Protein AF-A0A1F6V2V5-F1 (afdb_monomer_lite)

Structure (mmCIF, N/CA/C/O backbone):
data_AF-A0A1F6V2V5-F1
#
_entry.id   AF-A0A1F6V2V5-F1
#
loop_
_atom_site.group_PDB
_atom_site.id
_atom_site.type_symbol
_atom_site.label_atom_id
_atom_site.label_alt_id
_atom_site.label_comp_id
_atom_site.label_asym_id
_atom_site.label_entity_id
_atom_site.label_seq_id
_atom_site.pdbx_PDB_ins_code
_atom_site.Cartn_x
_atom_site.Cartn_y
_atom_site.Cartn_z
_atom_site.occupancy
_atom_site.B_iso_or_equiv
_atom_site.auth_seq_id
_atom_site.auth_comp_id
_atom_site.auth_asym_id
_atom_site.auth_atom_id
_atom_site.pdbx_PDB_model_num
ATOM 1 N N . MET A 1 1 ? -9.328 16.524 0.919 1.00 73.31 1 MET A N 1
ATOM 2 C CA . MET A 1 1 ? -8.659 15.800 -0.184 1.00 73.31 1 MET A CA 1
ATOM 3 C C . MET A 1 1 ? -8.483 14.369 0.302 1.00 73.31 1 MET A C 1
ATOM 5 O O . MET A 1 1 ? -8.218 14.199 1.483 1.00 73.31 1 MET A O 1
ATOM 9 N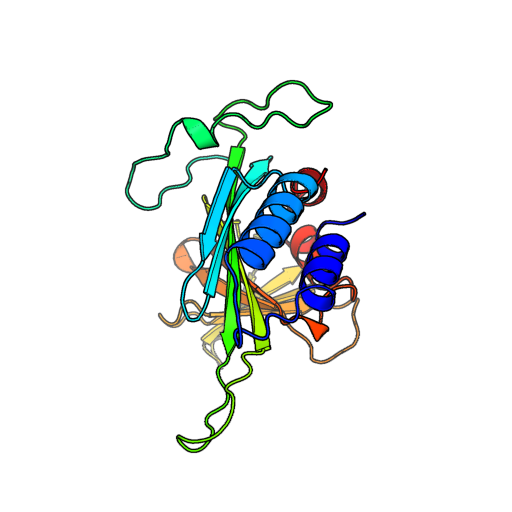 N . THR A 1 2 ? -8.730 13.346 -0.510 1.00 85.56 2 THR A N 1
ATOM 10 C CA . THR A 1 2 ? -8.564 11.947 -0.077 1.00 85.56 2 THR A CA 1
ATOM 11 C C . THR A 1 2 ? -7.080 11.587 0.038 1.00 85.56 2 THR A C 1
ATOM 13 O O . THR A 1 2 ? -6.231 12.215 -0.596 1.00 85.56 2 THR A O 1
ATOM 16 N N . PHE A 1 3 ? -6.744 10.546 0.804 1.00 85.38 3 PHE A N 1
ATOM 17 C CA . PHE A 1 3 ? -5.372 10.025 0.871 1.00 85.38 3 PHE A CA 1
ATOM 18 C C . PHE A 1 3 ? -4.798 9.687 -0.510 1.00 85.38 3 PHE A C 1
ATOM 20 O O . PHE A 1 3 ? -3.651 10.011 -0.808 1.00 85.38 3 PHE A O 1
ATOM 27 N N . GLU A 1 4 ? -5.609 9.088 -1.383 1.00 89.31 4 GLU A N 1
ATOM 28 C CA . GLU A 1 4 ? -5.205 8.758 -2.750 1.00 89.31 4 GLU A CA 1
ATOM 29 C C . GLU A 1 4 ? -4.946 10.016 -3.601 1.00 89.31 4 GLU A C 1
ATOM 31 O O . GLU A 1 4 ? -3.981 10.050 -4.363 1.00 89.31 4 GLU A O 1
ATOM 36 N N . GLU A 1 5 ? -5.750 11.072 -3.440 1.00 88.69 5 GLU A N 1
ATOM 37 C CA . GLU A 1 5 ? -5.540 12.368 -4.103 1.00 88.69 5 GLU A CA 1
ATOM 38 C C . GLU A 1 5 ? -4.264 13.069 -3.617 1.00 88.69 5 GLU A C 1
ATOM 40 O O . GLU A 1 5 ? -3.519 13.618 -4.430 1.00 88.69 5 GLU A O 1
ATOM 45 N N . ILE A 1 6 ? -3.972 13.026 -2.314 1.00 86.69 6 ILE A N 1
ATOM 46 C CA . ILE A 1 6 ? -2.742 13.609 -1.761 1.00 86.69 6 ILE A CA 1
ATOM 47 C C . ILE A 1 6 ? -1.525 12.817 -2.247 1.00 86.69 6 ILE A C 1
ATOM 49 O O . ILE A 1 6 ? -0.559 13.420 -2.714 1.00 86.69 6 ILE A O 1
ATOM 53 N N . LEU A 1 7 ? -1.577 11.478 -2.233 1.00 88.00 7 LEU A N 1
ATOM 54 C CA . LEU A 1 7 ? -0.529 10.643 -2.827 1.00 88.00 7 LEU A CA 1
ATOM 55 C C . LEU A 1 7 ? -0.315 10.980 -4.302 1.00 88.00 7 LEU A C 1
ATOM 57 O O . LEU A 1 7 ? 0.832 11.081 -4.738 1.00 88.00 7 LEU A O 1
ATOM 61 N N . LYS A 1 8 ? -1.400 11.181 -5.062 1.00 89.00 8 LYS A N 1
ATOM 62 C CA . LYS A 1 8 ? -1.322 11.581 -6.468 1.00 89.00 8 LYS A CA 1
ATOM 63 C C . LYS A 1 8 ? -0.611 12.917 -6.615 1.00 89.00 8 LYS A C 1
ATOM 65 O O . LYS A 1 8 ? 0.308 13.027 -7.417 1.00 89.00 8 LYS A O 1
ATOM 70 N N . LYS A 1 9 ? -1.004 13.913 -5.821 1.00 85.94 9 LYS A N 1
ATOM 71 C CA . LYS A 1 9 ? -0.393 15.242 -5.842 1.00 85.94 9 LYS A CA 1
ATOM 72 C C . LYS A 1 9 ? 1.104 15.168 -5.556 1.00 85.94 9 LYS A C 1
ATOM 74 O O . LYS A 1 9 ? 1.871 15.788 -6.281 1.00 85.94 9 LYS A O 1
ATOM 79 N N . VAL A 1 10 ? 1.525 14.379 -4.564 1.00 80.44 10 VAL A N 1
ATOM 80 C CA . VAL A 1 10 ? 2.955 14.164 -4.288 1.00 80.44 10 VAL A CA 1
ATOM 81 C C . VAL A 1 10 ? 3.643 13.477 -5.460 1.00 80.44 10 VAL A C 1
ATOM 83 O O . VAL A 1 10 ? 4.699 13.927 -5.884 1.00 80.44 10 VAL A O 1
ATOM 86 N N . ALA A 1 11 ? 3.052 12.416 -6.008 1.00 81.94 11 ALA A N 1
ATOM 87 C CA . ALA A 1 11 ? 3.635 11.682 -7.125 1.00 81.94 11 ALA A CA 1
ATOM 88 C C . ALA A 1 11 ? 3.784 12.543 -8.393 1.00 81.94 11 ALA A C 1
ATOM 90 O O . ALA A 1 11 ? 4.778 12.412 -9.103 1.00 81.94 11 ALA A O 1
ATOM 91 N N . ASP A 1 12 ? 2.818 13.424 -8.665 1.00 82.44 12 ASP A N 1
ATOM 92 C CA . ASP A 1 12 ? 2.828 14.333 -9.813 1.00 82.44 12 ASP A CA 1
ATOM 93 C C . ASP A 1 12 ? 3.801 15.503 -9.601 1.00 82.44 12 ASP A C 1
ATOM 95 O O . ASP A 1 12 ? 4.580 15.831 -10.495 1.00 82.44 12 ASP A O 1
ATOM 99 N N . GLN A 1 13 ? 3.762 16.135 -8.422 1.00 76.38 13 GLN A N 1
ATOM 100 C CA . GLN A 1 13 ? 4.588 17.300 -8.087 1.00 76.38 13 GLN A CA 1
ATOM 101 C C . GLN A 1 13 ? 6.059 16.921 -7.921 1.00 76.38 13 GLN A C 1
ATOM 103 O O . GLN A 1 13 ? 6.950 17.650 -8.348 1.00 76.38 13 GLN A O 1
ATOM 108 N N . TYR A 1 14 ? 6.304 15.763 -7.319 1.00 69.88 14 TYR A N 1
ATOM 109 C CA . TYR A 1 14 ? 7.627 15.230 -7.066 1.00 69.88 14 TYR A CA 1
ATOM 110 C C . TYR A 1 14 ? 7.819 13.987 -7.925 1.00 69.88 14 TYR A C 1
ATOM 112 O O . TYR A 1 14 ? 8.057 12.892 -7.424 1.00 69.88 14 TYR A O 1
ATOM 120 N N . GLN A 1 15 ? 7.756 14.135 -9.252 1.00 62.25 15 GLN A N 1
ATOM 121 C CA . GLN A 1 15 ? 8.449 13.181 -10.114 1.00 62.25 15 GLN A CA 1
ATOM 122 C C . GLN A 1 15 ? 9.936 13.297 -9.770 1.00 62.25 15 GLN A C 1
ATOM 124 O O . GLN A 1 15 ? 10.620 14.189 -10.260 1.00 62.25 15 GLN A O 1
ATOM 129 N N . PHE A 1 16 ? 10.397 12.473 -8.824 1.00 57.78 16 PHE A N 1
ATOM 130 C CA . PHE A 1 16 ? 11.716 12.555 -8.201 1.00 57.78 16 PHE A CA 1
ATOM 131 C C . PHE A 1 16 ? 12.814 12.249 -9.216 1.00 57.78 16 PHE A C 1
ATOM 133 O O . PHE A 1 16 ? 13.407 11.172 -9.238 1.00 57.78 16 PHE A O 1
ATOM 140 N N . THR A 1 17 ? 13.114 13.230 -10.053 1.00 52.12 17 THR A N 1
ATOM 141 C CA . THR A 1 17 ? 14.308 13.255 -10.870 1.00 52.12 17 THR A CA 1
ATOM 142 C C . THR A 1 17 ? 15.488 13.490 -9.935 1.00 52.12 17 THR A C 1
ATOM 144 O O . THR A 1 17 ? 15.903 14.619 -9.710 1.00 52.12 17 THR A O 1
ATOM 147 N N . LEU A 1 18 ? 16.036 12.406 -9.375 1.00 51.66 18 LEU A N 1
ATOM 148 C CA . LEU A 1 18 ? 17.176 12.376 -8.436 1.00 51.66 18 LEU A CA 1
ATOM 149 C C . LEU A 1 18 ? 18.482 13.006 -8.975 1.00 51.66 18 LEU A C 1
ATOM 151 O O . LEU A 1 18 ? 19.527 12.876 -8.349 1.00 51.66 18 LEU A O 1
ATOM 155 N N . LYS A 1 19 ? 18.450 13.724 -10.106 1.00 49.00 19 LYS A N 1
ATOM 156 C CA . LYS A 1 19 ? 19.606 14.439 -10.651 1.00 49.00 19 LYS A CA 1
ATOM 157 C C . LYS A 1 19 ? 20.231 15.381 -9.617 1.00 49.00 19 LYS A C 1
ATOM 159 O O . LYS A 1 19 ? 21.443 15.583 -9.661 1.00 49.00 19 LYS A O 1
ATOM 164 N N . HIS A 1 20 ? 19.431 15.938 -8.703 1.00 49.31 20 HIS A N 1
ATOM 165 C CA . HIS A 1 20 ? 19.953 16.851 -7.691 1.00 49.31 20 HIS A CA 1
ATOM 166 C C . HIS A 1 20 ? 19.583 16.503 -6.248 1.00 49.31 20 HIS A C 1
ATOM 168 O O . HIS A 1 20 ? 20.431 16.776 -5.402 1.00 49.31 20 HIS A O 1
ATOM 174 N N . ASN A 1 21 ? 18.414 15.882 -5.979 1.00 63.19 21 ASN A N 1
ATOM 175 C CA . ASN A 1 21 ? 17.899 15.533 -4.636 1.00 63.19 21 ASN A CA 1
ATOM 176 C C . ASN A 1 21 ? 18.466 16.442 -3.539 1.00 63.19 21 ASN A C 1
ATOM 178 O O . ASN A 1 21 ? 19.092 15.974 -2.579 1.00 63.19 21 ASN A O 1
ATOM 182 N N . THR A 1 22 ? 18.385 17.749 -3.778 1.00 72.44 22 THR A N 1
ATOM 183 C CA . THR A 1 22 ? 19.188 18.705 -3.026 1.00 72.44 22 THR A CA 1
ATOM 184 C C . THR A 1 22 ? 18.684 18.743 -1.591 1.00 72.44 22 THR A C 1
ATOM 186 O O . THR A 1 22 ? 17.514 18.442 -1.345 1.00 72.44 22 THR A O 1
ATOM 189 N N . PRO A 1 23 ? 19.512 19.164 -0.624 1.00 79.00 23 PRO A N 1
ATOM 190 C CA . PRO A 1 23 ? 19.027 19.384 0.734 1.00 79.00 23 PRO A CA 1
ATOM 191 C C . PRO A 1 23 ? 17.779 20.285 0.792 1.00 79.00 23 PRO A C 1
ATOM 193 O O . PRO A 1 23 ? 16.907 20.054 1.623 1.00 79.00 23 PRO A O 1
ATOM 196 N N . LEU A 1 24 ? 17.662 21.262 -0.120 1.00 80.50 24 LEU A N 1
ATOM 197 C CA . LEU A 1 24 ? 16.502 22.151 -0.215 1.00 80.50 24 LEU A CA 1
ATOM 198 C C . LEU A 1 24 ? 15.244 21.415 -0.704 1.00 80.50 24 LEU A C 1
ATOM 200 O O . LEU A 1 24 ? 14.207 21.490 -0.053 1.00 80.50 24 LEU A O 1
ATOM 204 N N . GLU A 1 25 ? 15.337 20.652 -1.796 1.00 75.50 25 GLU A N 1
ATOM 205 C CA . GLU A 1 25 ? 14.211 19.852 -2.309 1.00 75.50 25 GLU A CA 1
ATOM 206 C C . GLU A 1 25 ? 13.760 18.801 -1.282 1.00 75.50 25 GLU A C 1
ATOM 208 O O . GLU A 1 25 ? 12.566 18.646 -1.028 1.00 75.50 25 GLU A O 1
ATOM 213 N N . GLN A 1 26 ? 14.709 18.118 -0.628 1.00 78.81 26 GLN A N 1
ATOM 214 C CA . GLN A 1 26 ? 14.413 17.180 0.460 1.00 78.81 26 GLN A CA 1
ATOM 215 C C . GLN A 1 26 ? 13.660 17.865 1.598 1.00 78.81 26 GLN A C 1
ATOM 217 O O . GLN A 1 26 ? 12.709 17.294 2.131 1.00 78.81 26 GLN A O 1
ATOM 222 N N . GLN A 1 27 ? 14.051 19.091 1.953 1.00 83.62 27 GLN A N 1
ATOM 223 C CA . GLN A 1 27 ? 13.380 19.872 2.982 1.00 83.62 27 GLN A CA 1
ATOM 224 C C . GLN A 1 27 ? 11.956 20.260 2.564 1.00 83.62 27 GLN A C 1
ATOM 226 O O . GLN A 1 27 ? 11.042 20.133 3.375 1.00 83.62 27 GLN A O 1
ATOM 231 N N . GLU A 1 28 ? 11.734 20.684 1.320 1.00 82.31 28 GLU A N 1
ATOM 232 C CA . GLU A 1 28 ? 10.398 21.014 0.804 1.00 82.31 28 GLU A CA 1
ATOM 233 C C . GLU A 1 28 ? 9.470 19.795 0.797 1.00 82.31 28 GLU A C 1
ATOM 235 O O . GLU A 1 28 ? 8.344 19.866 1.292 1.00 82.31 28 GLU A O 1
ATOM 240 N N . ILE A 1 29 ? 9.964 18.654 0.309 1.00 79.19 29 ILE A N 1
ATOM 241 C CA . ILE A 1 29 ? 9.248 17.372 0.332 1.00 79.19 29 ILE A CA 1
ATOM 242 C C . ILE A 1 29 ? 8.949 16.963 1.773 1.00 79.19 29 ILE A C 1
ATOM 244 O O . ILE A 1 29 ? 7.830 16.563 2.087 1.00 79.19 29 ILE A O 1
ATOM 248 N N . GLN A 1 30 ? 9.933 17.091 2.666 1.00 83.56 30 GLN A N 1
ATOM 249 C CA . GLN A 1 30 ? 9.771 16.768 4.075 1.00 83.56 30 GLN A CA 1
ATOM 250 C C . GLN A 1 30 ? 8.679 17.628 4.716 1.00 83.56 30 GLN A C 1
ATOM 252 O O . GLN A 1 30 ? 7.802 17.087 5.383 1.00 83.56 30 GLN A O 1
ATOM 257 N N . GLN A 1 31 ? 8.690 18.943 4.489 1.00 83.88 31 GLN A N 1
ATOM 258 C CA . GLN A 1 31 ? 7.660 19.846 5.006 1.00 83.88 31 GLN A CA 1
ATOM 259 C C . GLN A 1 31 ? 6.279 19.506 4.448 1.00 83.88 31 GLN A C 1
ATOM 261 O O . GLN A 1 31 ? 5.325 19.415 5.215 1.00 83.88 31 GLN A O 1
ATOM 266 N N . PHE A 1 32 ? 6.173 19.245 3.145 1.00 83.31 32 PHE A N 1
ATOM 267 C CA . PHE A 1 32 ? 4.908 18.871 2.522 1.00 83.31 32 PHE A CA 1
ATOM 268 C C . PHE A 1 32 ? 4.341 17.574 3.114 1.00 83.31 32 PHE A C 1
ATOM 270 O O . PHE A 1 32 ? 3.181 17.520 3.512 1.00 83.31 32 PHE A O 1
ATOM 277 N N . LEU A 1 33 ? 5.162 16.528 3.225 1.00 82.12 33 LEU A N 1
ATOM 278 C CA . LEU A 1 33 ? 4.745 15.235 3.769 1.00 82.12 33 LEU A CA 1
ATOM 279 C C . LEU A 1 33 ? 4.419 15.310 5.271 1.00 82.12 33 LEU A C 1
ATOM 281 O O . LEU A 1 33 ? 3.484 14.650 5.722 1.00 82.12 33 LEU A O 1
ATOM 285 N N . ILE A 1 34 ? 5.139 16.132 6.043 1.00 83.25 34 ILE A N 1
ATOM 286 C CA . ILE A 1 34 ? 4.785 16.435 7.439 1.00 83.25 34 ILE A CA 1
ATOM 287 C C . ILE A 1 34 ? 3.414 17.113 7.498 1.00 83.25 34 ILE A C 1
ATOM 289 O O . ILE A 1 34 ? 2.587 16.729 8.315 1.00 83.25 34 ILE A O 1
ATOM 293 N N . GLN A 1 35 ? 3.161 18.101 6.640 1.00 82.81 35 GLN A N 1
ATOM 294 C CA . GLN A 1 35 ? 1.918 18.873 6.655 1.00 82.81 35 GLN A CA 1
ATOM 295 C C . GLN A 1 35 ? 0.707 18.089 6.153 1.00 82.81 35 GLN A C 1
ATOM 297 O O . GLN A 1 35 ? -0.393 18.339 6.619 1.00 82.81 35 GLN A O 1
ATOM 302 N N . GLN A 1 36 ? 0.877 17.197 5.176 1.00 82.44 36 GLN A N 1
ATOM 303 C CA . GLN A 1 36 ? -0.248 16.504 4.538 1.00 82.44 36 GLN A CA 1
ATOM 304 C C . GLN A 1 36 ? -0.530 15.120 5.122 1.00 82.44 36 GLN A C 1
ATOM 306 O O . GLN A 1 36 ? -1.672 14.680 5.103 1.00 82.44 36 GLN A O 1
ATOM 311 N N . PHE A 1 37 ? 0.499 14.428 5.617 1.00 76.44 37 PHE A N 1
ATOM 312 C CA . PHE A 1 37 ? 0.373 13.071 6.159 1.00 76.44 37 PHE A CA 1
ATOM 313 C C . PHE A 1 37 ? 0.739 12.975 7.642 1.00 76.44 37 PHE A C 1
ATOM 315 O O . PHE A 1 37 ? 0.875 11.872 8.169 1.00 76.44 37 PHE A O 1
ATOM 322 N N . GLN A 1 38 ? 1.014 14.102 8.309 1.00 76.56 38 GLN A N 1
ATOM 323 C CA . GLN A 1 38 ? 1.543 14.122 9.678 1.00 76.56 38 GLN A CA 1
ATOM 324 C C . GLN A 1 38 ? 2.796 13.244 9.855 1.00 76.56 38 GLN A C 1
ATOM 326 O O . GLN A 1 38 ? 3.023 12.663 10.925 1.00 76.56 38 GLN A O 1
ATOM 331 N N . ALA A 1 39 ? 3.610 13.112 8.800 1.00 80.69 39 ALA A N 1
ATOM 332 C CA . ALA A 1 39 ? 4.764 12.224 8.806 1.00 80.69 39 ALA A CA 1
ATOM 333 C C . ALA A 1 39 ? 5.711 12.584 9.965 1.00 80.69 39 ALA A C 1
ATOM 335 O O . ALA A 1 39 ? 6.170 13.715 10.091 1.00 80.69 39 ALA A O 1
ATOM 336 N N . LYS A 1 40 ? 6.024 11.621 10.833 1.00 78.88 40 LYS A N 1
ATOM 337 C CA . LYS A 1 40 ? 6.866 11.845 12.023 1.00 78.88 40 LYS A CA 1
ATOM 338 C C . LYS A 1 40 ? 8.354 11.775 11.713 1.00 78.88 40 LYS A C 1
ATOM 340 O O . LYS A 1 40 ? 9.175 12.358 12.416 1.00 78.88 40 LYS A O 1
ATOM 345 N N . ARG A 1 41 ? 8.705 11.027 10.671 1.00 81.44 41 ARG A N 1
ATOM 346 C CA . ARG A 1 41 ? 10.075 10.859 10.201 1.00 81.44 41 ARG A CA 1
ATOM 347 C C . ARG A 1 41 ? 10.062 10.649 8.704 1.00 81.44 41 ARG A C 1
ATOM 349 O O . ARG A 1 41 ? 9.236 9.894 8.196 1.00 81.44 41 ARG A O 1
ATOM 356 N N . ILE A 1 42 ? 11.011 11.284 8.031 1.00 82.38 42 ILE A N 1
ATOM 357 C CA . ILE A 1 42 ? 11.257 11.098 6.608 1.00 82.38 42 ILE A CA 1
ATOM 358 C C . ILE A 1 42 ? 12.740 10.791 6.445 1.00 82.38 42 ILE A C 1
ATOM 360 O O . ILE A 1 42 ? 13.587 11.356 7.139 1.00 82.38 42 ILE A O 1
ATOM 364 N N . SER A 1 43 ? 13.064 9.802 5.627 1.00 83.62 43 SER A N 1
ATOM 365 C CA . SER A 1 43 ? 14.437 9.387 5.361 1.00 83.62 43 SER A CA 1
ATOM 366 C C . SER A 1 43 ? 14.614 9.217 3.862 1.00 83.62 43 SER A C 1
ATOM 368 O O . SER A 1 43 ? 13.795 8.580 3.204 1.00 83.62 43 SER A O 1
ATOM 370 N N . PHE A 1 44 ? 15.660 9.835 3.325 1.00 81.94 44 PHE A N 1
ATOM 371 C CA . PHE A 1 44 ? 15.991 9.786 1.908 1.00 81.94 44 PHE A CA 1
ATOM 372 C C . PHE A 1 44 ? 17.169 8.836 1.704 1.00 81.94 44 PHE A C 1
ATOM 374 O O . PHE A 1 44 ? 18.167 8.895 2.423 1.00 81.94 44 PHE A O 1
ATOM 381 N N . HIS A 1 45 ? 17.039 7.961 0.718 1.00 79.88 45 HIS A N 1
ATOM 382 C CA . HIS A 1 45 ? 18.048 7.012 0.279 1.00 79.88 45 HIS A CA 1
ATOM 383 C C . HIS A 1 45 ? 18.277 7.181 -1.226 1.00 79.88 45 HIS A C 1
ATOM 385 O O . HIS A 1 45 ? 17.521 7.857 -1.920 1.00 79.88 45 HIS A O 1
ATOM 391 N N . GLU A 1 46 ? 19.326 6.545 -1.742 1.00 74.06 46 GLU A N 1
ATOM 392 C CA . GLU A 1 46 ? 19.716 6.657 -3.153 1.00 74.06 46 GLU A CA 1
ATOM 393 C C . GLU A 1 46 ? 18.617 6.189 -4.125 1.00 74.06 46 GLU A C 1
ATOM 395 O O . GLU A 1 46 ? 18.434 6.778 -5.184 1.00 74.06 46 GLU A O 1
ATOM 400 N N . TYR A 1 47 ? 17.851 5.158 -3.754 1.00 76.00 47 TYR A N 1
ATOM 401 C CA . TYR A 1 47 ? 16.819 4.552 -4.611 1.00 76.00 47 TYR A CA 1
ATOM 402 C C . TYR A 1 47 ? 15.426 4.536 -3.980 1.00 76.00 47 TYR A C 1
ATOM 404 O O . TYR A 1 47 ? 14.482 3.994 -4.561 1.00 76.00 47 TYR A O 1
ATOM 412 N N . SER A 1 48 ? 15.277 5.127 -2.797 1.00 82.06 48 SER A N 1
ATOM 413 C CA . SER A 1 48 ? 13.990 5.202 -2.122 1.00 82.06 48 SER A CA 1
ATOM 414 C C . SER A 1 48 ? 13.911 6.362 -1.142 1.00 82.06 48 SER A C 1
ATOM 416 O O . SER A 1 48 ? 14.923 6.902 -0.707 1.00 82.06 48 SER A O 1
ATOM 418 N N . SER A 1 49 ? 12.702 6.734 -0.746 1.00 83.19 49 SER A N 1
ATOM 419 C CA . SER A 1 49 ? 12.494 7.471 0.499 1.00 83.19 49 SER A CA 1
ATOM 420 C C . SER A 1 49 ? 11.422 6.800 1.342 1.00 83.19 49 SER A C 1
ATOM 422 O O . SER A 1 49 ? 10.476 6.214 0.818 1.00 83.19 49 SER A O 1
ATOM 424 N N . GLU A 1 50 ? 11.590 6.877 2.656 1.00 87.12 50 GLU A N 1
ATOM 425 C CA . GLU A 1 50 ? 10.675 6.316 3.644 1.00 87.12 50 GLU A CA 1
ATOM 426 C C . GLU A 1 50 ? 10.005 7.448 4.419 1.00 87.12 50 GLU A C 1
ATOM 428 O O . GLU A 1 50 ? 10.679 8.366 4.886 1.00 87.12 50 GLU A O 1
ATOM 433 N N . SER A 1 51 ? 8.685 7.390 4.577 1.00 84.50 51 SER A N 1
ATOM 434 C CA . SER A 1 51 ? 7.911 8.317 5.411 1.00 84.50 51 SER A CA 1
ATOM 435 C C . SER A 1 51 ? 7.094 7.538 6.433 1.00 84.50 51 SER A C 1
ATOM 437 O O . SER A 1 51 ? 6.328 6.649 6.070 1.00 84.50 51 SER A O 1
ATOM 439 N N . TYR A 1 52 ? 7.259 7.875 7.708 1.00 83.19 52 TYR A N 1
ATOM 440 C CA . TYR A 1 52 ? 6.611 7.206 8.833 1.00 83.19 52 TYR A CA 1
ATOM 441 C C . TYR A 1 52 ? 5.351 7.982 9.207 1.00 83.19 52 TYR A C 1
ATOM 443 O O . TYR A 1 52 ? 5.447 9.110 9.693 1.00 83.19 52 TYR A O 1
ATOM 451 N N . ILE A 1 53 ? 4.189 7.380 8.976 1.00 79.69 53 ILE A N 1
ATOM 452 C CA . ILE A 1 53 ? 2.865 7.977 9.170 1.00 79.69 53 ILE A CA 1
ATOM 453 C C . ILE A 1 53 ? 2.140 7.214 10.271 1.00 79.69 53 ILE A C 1
ATOM 455 O O . ILE A 1 53 ? 2.100 5.982 10.263 1.00 79.69 53 ILE A O 1
ATOM 459 N N . ILE A 1 54 ? 1.549 7.938 11.218 1.00 74.00 54 ILE A N 1
ATOM 460 C CA . ILE A 1 54 ? 0.674 7.312 12.209 1.00 74.00 54 ILE A CA 1
ATOM 461 C C . ILE A 1 54 ? -0.646 6.978 11.524 1.00 74.00 54 ILE A C 1
ATOM 463 O O . ILE A 1 54 ? -1.229 7.823 10.852 1.00 74.00 54 ILE A O 1
ATOM 467 N N . ALA A 1 55 ? -1.099 5.743 11.696 1.00 72.69 55 ALA A N 1
ATOM 468 C CA . ALA A 1 55 ? -2.278 5.218 11.039 1.00 72.69 55 ALA A CA 1
ATOM 469 C C . ALA A 1 55 ? -3.347 4.809 12.059 1.00 72.69 55 ALA A C 1
ATOM 471 O O . ALA A 1 55 ? -3.342 3.671 12.547 1.00 72.69 55 ALA A O 1
ATOM 472 N N . PRO A 1 56 ? -4.266 5.727 12.398 1.00 69.06 56 PRO A N 1
ATOM 473 C CA . PRO A 1 56 ? -5.423 5.430 13.230 1.00 69.06 56 PRO A CA 1
ATOM 474 C C . PRO A 1 56 ? -6.224 4.218 12.745 1.00 69.06 56 PRO A C 1
ATOM 476 O O . PRO A 1 56 ? -6.447 4.034 11.546 1.00 69.06 56 PRO A O 1
ATOM 479 N N . GLY A 1 57 ? -6.691 3.387 13.675 1.00 64.06 57 GLY A N 1
ATOM 480 C CA . GLY A 1 57 ? -7.566 2.249 13.376 1.00 64.06 57 GLY A CA 1
ATOM 481 C C . GLY A 1 57 ? -6.858 0.993 12.851 1.00 64.06 57 GLY A C 1
ATOM 482 O O . GLY A 1 57 ? -7.508 -0.035 12.700 1.00 64.06 57 GLY A O 1
ATOM 483 N N . LEU A 1 58 ? -5.537 1.013 12.627 1.00 66.12 58 LEU A N 1
ATOM 484 C CA . LEU A 1 58 ? -4.732 -0.191 12.347 1.00 66.12 58 LEU A CA 1
ATOM 485 C C . LEU A 1 58 ? -4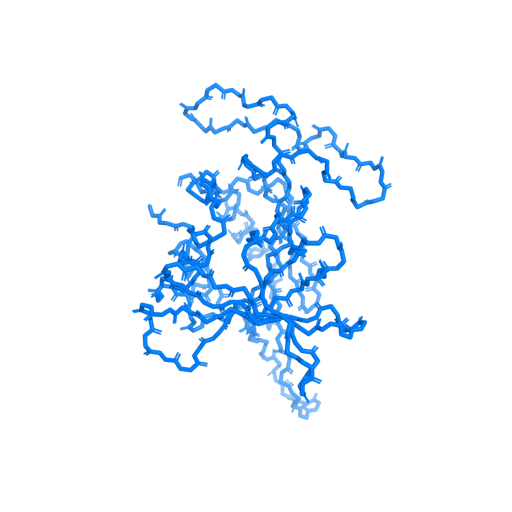.346 -0.938 13.641 1.00 66.12 58 LEU A C 1
ATOM 487 O O . LEU A 1 58 ? -3.186 -1.260 13.851 1.00 66.12 58 LEU A O 1
ATOM 491 N N . SER A 1 59 ? -5.283 -1.175 14.558 1.00 61.94 59 SER A N 1
ATOM 492 C CA . SER A 1 59 ? -4.976 -1.560 15.945 1.00 61.94 59 SER A CA 1
ATOM 493 C C . SER A 1 59 ? -3.982 -2.732 16.134 1.00 61.94 59 SER A C 1
ATOM 495 O O . SER A 1 59 ? -4.145 -3.801 15.546 1.00 61.94 59 SER A O 1
ATOM 497 N N . LYS A 1 60 ? -3.072 -2.500 17.101 1.00 49.78 60 LYS A N 1
ATOM 498 C CA . LYS A 1 60 ? -2.266 -3.378 17.989 1.00 49.78 60 LYS A CA 1
ATOM 499 C C . LYS A 1 60 ? -0.982 -4.057 17.473 1.00 49.78 60 LYS A C 1
ATOM 501 O O . LYS A 1 60 ? -0.901 -5.258 17.231 1.00 49.78 60 LYS A O 1
ATOM 506 N N . HIS A 1 61 ? 0.062 -3.222 17.524 1.00 47.09 61 HIS A N 1
ATOM 507 C CA . HIS A 1 61 ? 1.507 -3.480 17.608 1.00 47.09 61 HIS A CA 1
ATOM 508 C C . HIS A 1 61 ? 2.277 -3.426 16.285 1.00 47.09 61 HIS A C 1
ATOM 510 O O . HIS A 1 61 ? 2.498 -4.431 15.609 1.00 47.09 61 HIS A O 1
ATOM 516 N N . ALA A 1 62 ? 2.772 -2.224 15.969 1.00 44.53 62 ALA A N 1
ATOM 517 C CA . ALA A 1 62 ? 3.848 -2.018 15.016 1.00 44.53 62 ALA A CA 1
ATOM 518 C C . ALA A 1 62 ? 5.103 -2.755 15.485 1.00 44.53 62 ALA A C 1
ATOM 520 O O . ALA A 1 62 ? 5.877 -2.265 16.303 1.00 44.53 62 ALA A O 1
ATOM 521 N N . ASN A 1 63 ? 5.268 -3.986 15.017 1.00 38.25 63 ASN A N 1
ATOM 522 C CA . ASN A 1 63 ? 6.326 -4.850 15.492 1.00 38.25 63 ASN A CA 1
ATOM 523 C C . ASN A 1 63 ? 7.330 -5.129 14.376 1.00 38.25 63 ASN A C 1
ATOM 525 O O . ASN A 1 63 ? 7.388 -6.218 13.805 1.00 38.25 63 ASN A O 1
ATOM 529 N N . ARG A 1 64 ? 8.151 -4.119 14.080 1.00 41.53 64 ARG A N 1
ATOM 530 C CA . ARG A 1 64 ? 9.423 -4.317 13.383 1.00 41.53 64 ARG A CA 1
ATOM 531 C C . ARG A 1 64 ? 10.522 -4.424 14.449 1.00 41.53 64 ARG A C 1
ATOM 533 O O . ARG A 1 64 ? 11.224 -3.463 14.724 1.00 41.53 64 ARG A O 1
ATOM 540 N N . GLY A 1 65 ? 10.631 -5.590 15.094 1.00 47.88 65 GLY A N 1
ATOM 541 C CA . GLY A 1 65 ? 11.748 -5.903 16.004 1.00 47.88 65 GLY A CA 1
ATOM 542 C C . GLY A 1 65 ? 11.557 -5.598 17.501 1.00 47.88 65 GLY A C 1
ATOM 543 O O . GLY A 1 65 ? 12.541 -5.375 18.193 1.00 47.88 65 GLY A O 1
ATOM 544 N N . ASN A 1 66 ? 10.328 -5.634 18.020 1.00 41.09 66 ASN A N 1
ATOM 545 C CA . ASN A 1 66 ? 9.936 -5.506 19.437 1.00 41.09 66 ASN A CA 1
ATOM 546 C C . ASN A 1 66 ? 10.186 -4.148 20.116 1.00 41.09 66 ASN A C 1
ATOM 548 O O . ASN A 1 66 ? 10.062 -4.060 21.335 1.00 41.09 66 ASN A O 1
ATOM 552 N N . VAL A 1 67 ? 10.453 -3.071 19.371 1.00 43.69 67 VAL A N 1
ATOM 553 C CA . VAL A 1 67 ? 10.535 -1.724 19.957 1.00 43.69 67 VAL A CA 1
ATOM 554 C C . VAL A 1 67 ? 9.688 -0.751 19.147 1.00 43.69 67 VAL A C 1
ATOM 556 O O . VAL A 1 67 ? 10.107 -0.235 18.114 1.00 43.69 67 VAL A O 1
ATOM 559 N N . LEU A 1 68 ? 8.470 -0.511 19.628 1.00 50.69 68 LEU A N 1
ATOM 560 C CA . LEU A 1 68 ? 7.662 0.627 19.209 1.00 50.69 68 LEU A CA 1
ATOM 561 C C . LEU A 1 68 ? 8.245 1.862 19.889 1.00 50.69 68 LEU A C 1
ATOM 563 O O . LEU A 1 68 ? 8.209 1.975 21.112 1.00 50.69 68 LEU A O 1
ATOM 567 N N . ASP A 1 69 ? 8.826 2.757 19.099 1.00 54.97 69 ASP A N 1
ATOM 568 C CA . ASP A 1 69 ? 9.327 4.021 19.619 1.00 54.97 69 ASP A CA 1
ATOM 569 C C . ASP A 1 69 ? 8.139 4.853 20.141 1.00 54.97 69 ASP A C 1
ATOM 571 O O . ASP A 1 69 ? 7.217 5.144 19.367 1.00 54.97 69 ASP A O 1
ATOM 575 N N . PRO A 1 70 ? 8.135 5.245 21.431 1.00 55.84 70 PRO A N 1
ATOM 576 C CA . PRO A 1 70 ? 7.031 5.972 22.050 1.00 55.84 70 PRO A CA 1
ATOM 577 C C . PRO A 1 70 ? 6.630 7.262 21.326 1.00 55.84 70 PRO A C 1
ATOM 579 O O . PRO A 1 70 ? 5.504 7.731 21.470 1.00 55.84 70 PRO A O 1
ATOM 582 N N . ARG A 1 71 ? 7.523 7.828 20.507 1.00 56.25 71 ARG A N 1
ATOM 583 C CA . ARG A 1 71 ? 7.269 9.031 19.703 1.00 56.25 71 ARG A CA 1
ATOM 584 C C . ARG A 1 71 ? 6.260 8.812 18.568 1.00 56.25 71 ARG A C 1
ATOM 586 O O . ARG A 1 71 ? 5.745 9.792 18.037 1.00 56.25 71 ARG A O 1
ATOM 593 N N . PHE A 1 72 ? 5.960 7.562 18.204 1.00 53.56 72 PHE A N 1
ATOM 594 C CA . PHE A 1 72 ? 4.932 7.213 17.213 1.00 53.56 72 PHE A CA 1
ATOM 595 C C . PHE A 1 72 ? 3.588 6.805 17.851 1.00 53.56 72 PHE A C 1
ATOM 597 O O . PHE A 1 72 ? 2.685 6.390 17.130 1.00 53.56 72 PHE A O 1
ATOM 604 N N . LEU A 1 73 ? 3.442 6.904 19.183 1.00 51.88 73 LEU A N 1
ATOM 605 C CA . LEU A 1 73 ? 2.259 6.426 19.918 1.00 51.88 73 LEU A CA 1
ATOM 606 C C . LEU A 1 73 ? 1.145 7.464 20.089 1.00 51.88 73 LEU A C 1
ATOM 608 O O . LEU A 1 73 ? 0.017 7.088 20.404 1.00 51.88 73 LEU A O 1
ATOM 612 N N . THR A 1 74 ? 1.433 8.747 19.887 1.00 54.34 74 THR A N 1
ATOM 613 C CA . THR A 1 74 ? 0.448 9.823 20.029 1.00 54.34 74 THR A CA 1
ATOM 614 C C . THR A 1 74 ? 0.036 10.345 18.657 1.00 54.34 74 THR A C 1
ATOM 616 O O . THR A 1 74 ? 0.703 11.185 18.047 1.00 54.34 74 THR A O 1
ATOM 619 N N . TYR A 1 75 ? -1.088 9.825 18.157 1.00 53.09 75 TYR A N 1
ATOM 620 C CA . TYR A 1 75 ? -1.846 10.506 17.117 1.00 53.09 75 TYR A CA 1
ATOM 621 C C . TYR A 1 75 ? -2.534 11.715 17.745 1.00 53.09 75 TYR A C 1
ATOM 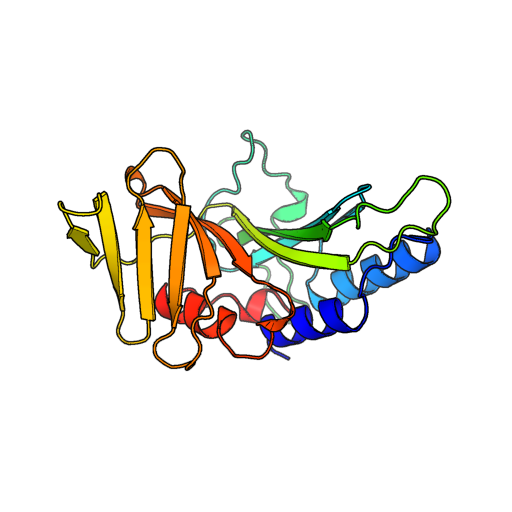623 O O . TYR A 1 75 ? -3.439 11.566 18.567 1.00 53.09 75 TYR A O 1
ATOM 631 N N . THR A 1 76 ? -2.105 12.903 17.345 1.00 53.34 76 THR A N 1
ATOM 632 C CA . THR A 1 76 ? -2.824 14.140 17.625 1.00 53.34 76 THR A CA 1
ATOM 633 C C . THR A 1 76 ? -3.233 14.692 16.272 1.00 53.34 76 THR A C 1
ATOM 635 O O . THR A 1 76 ? -2.480 15.463 15.683 1.00 53.34 76 THR A O 1
ATOM 638 N N . ALA A 1 77 ? -4.390 14.269 15.748 1.00 51.44 77 ALA A N 1
ATOM 639 C CA . ALA A 1 77 ? -5.012 15.032 14.668 1.00 51.44 77 ALA A CA 1
ATOM 640 C C . ALA A 1 77 ? -5.118 16.484 15.127 1.00 51.44 77 ALA A C 1
ATOM 642 O O . ALA A 1 77 ? -5.446 16.738 16.291 1.00 51.44 77 ALA A O 1
ATOM 643 N N . GLN A 1 78 ? -4.905 17.433 14.218 1.00 49.31 78 GLN A N 1
ATOM 644 C CA . GLN A 1 78 ? -4.984 18.860 14.543 1.00 49.31 78 GLN A CA 1
ATOM 645 C C . GLN A 1 78 ? -6.360 19.277 15.108 1.00 49.31 78 GLN A C 1
ATOM 647 O O . GLN A 1 78 ? -6.487 20.367 15.666 1.00 49.31 78 GLN A O 1
ATOM 652 N N . HIS A 1 79 ? -7.375 18.399 15.042 1.00 47.66 79 HIS A N 1
ATOM 653 C CA . HIS A 1 79 ? -8.753 18.701 15.420 1.00 47.66 79 HIS A CA 1
ATOM 654 C C . HIS A 1 79 ? -9.490 17.640 16.263 1.00 47.66 79 HIS A C 1
ATOM 656 O O . HIS A 1 79 ? -10.693 17.801 16.464 1.00 47.66 79 HIS A O 1
ATOM 662 N N . HIS A 1 80 ? -8.856 16.567 16.762 1.00 54.50 80 HIS A N 1
ATOM 663 C CA . HIS A 1 80 ? -9.540 15.523 17.564 1.00 54.50 80 HIS A CA 1
ATOM 664 C C . HIS A 1 80 ? -8.821 15.222 18.889 1.00 54.50 80 HIS A C 1
ATOM 666 O O . HIS A 1 80 ? -7.642 15.534 19.054 1.00 54.50 80 HIS A O 1
ATOM 672 N N . GLN A 1 81 ? -9.538 14.608 19.844 1.00 56.31 81 GLN A N 1
ATOM 673 C CA . GLN A 1 81 ? -8.914 14.063 21.054 1.00 56.31 81 GLN A CA 1
ATOM 674 C C . GLN A 1 81 ? -7.816 13.056 20.662 1.00 56.31 81 GLN A C 1
ATOM 676 O O . GLN A 1 81 ? -8.017 12.302 19.706 1.00 56.31 81 GLN A O 1
ATOM 681 N N . PRO A 1 82 ? -6.667 13.032 21.365 1.00 57.50 82 PRO A N 1
ATOM 682 C CA . PRO A 1 82 ? -5.597 12.091 21.065 1.00 57.50 82 PRO A CA 1
ATOM 683 C C . PRO A 1 82 ? -6.118 10.654 21.106 1.00 57.50 82 PRO A C 1
ATOM 685 O O . PRO A 1 82 ? -6.734 10.257 22.096 1.00 57.50 82 PRO A O 1
ATOM 688 N N . LEU A 1 83 ? -5.865 9.874 20.053 1.00 57.16 83 LEU A N 1
ATOM 689 C CA . LEU A 1 83 ? -6.176 8.444 20.079 1.00 57.16 83 LEU A CA 1
ATOM 690 C C . LEU A 1 83 ? -5.216 7.743 21.031 1.00 57.16 83 LEU A C 1
ATOM 692 O O . LEU A 1 83 ? -4.028 8.088 21.092 1.00 57.16 83 LEU A O 1
ATOM 696 N N . SER A 1 84 ? -5.710 6.740 21.753 1.00 57.66 84 SER A N 1
ATOM 697 C CA . SER A 1 84 ? -4.854 5.952 22.628 1.00 57.66 84 SER A CA 1
ATOM 698 C C . SER A 1 84 ? -3.778 5.229 21.810 1.00 57.66 84 SER A C 1
ATOM 700 O O . SER A 1 84 ? -3.974 4.862 20.650 1.00 57.66 84 SER A O 1
ATOM 702 N N . ALA A 1 85 ? -2.626 4.977 22.430 1.00 57.81 85 ALA A N 1
ATOM 703 C CA . ALA A 1 85 ? -1.533 4.202 21.836 1.00 57.81 85 ALA A CA 1
ATOM 704 C C . ALA A 1 85 ? -1.981 2.820 21.306 1.00 57.81 85 ALA A C 1
ATOM 706 O O . ALA A 1 85 ? -1.337 2.244 20.433 1.00 57.81 85 ALA A O 1
ATOM 707 N N . GLU A 1 86 ? -3.087 2.293 21.832 1.00 56.19 86 GLU A N 1
ATOM 708 C CA . GLU A 1 86 ? -3.687 1.013 21.463 1.00 56.19 86 GLU A CA 1
ATOM 709 C C . GLU A 1 86 ? -4.532 1.063 20.181 1.00 56.19 86 GLU A C 1
ATOM 711 O O . GLU A 1 86 ? -4.746 0.028 19.544 1.00 56.19 86 GLU A O 1
ATOM 716 N N . GLU A 1 87 ? -4.986 2.252 19.793 1.00 56.94 87 GLU A N 1
ATOM 717 C CA . GLU A 1 87 ? -5.807 2.514 18.605 1.00 56.94 87 GLU A CA 1
ATOM 718 C C . GLU A 1 87 ? -4.962 2.933 17.393 1.00 56.94 87 GLU A C 1
ATOM 720 O O . GLU A 1 87 ? -5.472 3.005 16.271 1.00 56.94 87 GLU A O 1
ATOM 725 N N . ASN A 1 88 ? -3.665 3.175 17.607 1.00 65.19 88 ASN A N 1
ATOM 726 C CA . ASN A 1 88 ? -2.729 3.626 16.585 1.00 65.19 88 ASN A CA 1
ATOM 727 C C . ASN A 1 88 ? -1.909 2.457 16.022 1.00 65.19 88 ASN A C 1
ATOM 729 O O . ASN A 1 88 ? -1.329 1.654 16.758 1.00 65.19 88 ASN A O 1
ATOM 733 N N . GLY A 1 89 ? -1.830 2.387 14.694 1.00 69.44 89 GLY A N 1
ATOM 734 C CA . GLY A 1 89 ? -0.800 1.642 13.980 1.00 69.44 89 GLY A CA 1
ATOM 735 C C . GLY A 1 89 ? 0.219 2.581 13.335 1.00 69.44 89 GLY A C 1
ATOM 736 O O . GLY A 1 89 ? 0.115 3.807 13.398 1.00 69.44 89 GLY A O 1
ATOM 737 N N . LEU A 1 90 ? 1.215 1.991 12.692 1.00 75.12 90 LEU A N 1
ATOM 738 C CA . LEU A 1 90 ? 2.211 2.662 11.872 1.00 75.12 90 LEU A CA 1
ATOM 739 C C . LEU A 1 90 ? 1.997 2.257 10.415 1.00 75.12 90 LEU A C 1
ATOM 741 O O . LEU A 1 90 ? 1.850 1.080 10.086 1.00 75.12 90 LEU A O 1
ATOM 745 N N . CYS A 1 91 ? 2.042 3.246 9.540 1.00 80.94 91 CYS A N 1
ATOM 746 C CA . CYS A 1 91 ? 2.160 3.064 8.111 1.00 80.94 91 CYS A CA 1
ATOM 747 C C . CYS A 1 91 ? 3.511 3.623 7.659 1.00 80.94 91 CYS A C 1
ATOM 749 O O . CYS A 1 91 ? 3.900 4.721 8.056 1.00 80.94 91 CYS A O 1
ATOM 751 N N . ILE A 1 92 ? 4.231 2.886 6.817 1.00 85.44 92 ILE A N 1
ATOM 752 C CA . ILE A 1 92 ? 5.447 3.387 6.171 1.00 85.44 92 ILE A CA 1
ATOM 753 C C . ILE A 1 92 ? 5.163 3.532 4.681 1.00 85.44 92 ILE A C 1
ATOM 755 O O . ILE A 1 92 ? 4.836 2.550 4.011 1.00 85.44 92 ILE A O 1
ATOM 759 N N . LEU A 1 93 ? 5.291 4.753 4.165 1.00 88.00 93 LEU A N 1
ATOM 760 C CA . LEU A 1 93 ? 5.309 5.000 2.728 1.00 88.00 93 LEU A CA 1
ATOM 761 C C . LEU A 1 93 ? 6.729 4.873 2.213 1.00 88.00 93 LEU A C 1
ATOM 763 O O . LEU A 1 93 ? 7.619 5.597 2.652 1.00 88.00 93 LEU A O 1
ATOM 767 N N . HIS A 1 94 ? 6.905 3.989 1.243 1.00 86.88 94 HIS A N 1
ATOM 768 C CA . HIS A 1 94 ? 8.124 3.854 0.471 1.00 86.88 94 HIS A CA 1
ATOM 769 C C . HIS A 1 94 ? 7.887 4.425 -0.919 1.00 86.88 94 HIS A C 1
ATOM 771 O O . HIS A 1 94 ? 7.091 3.890 -1.695 1.00 86.88 94 HIS A O 1
ATOM 777 N N . TRP A 1 95 ? 8.611 5.481 -1.249 1.00 85.81 95 TRP A N 1
ATOM 778 C CA . TRP A 1 95 ? 8.692 6.013 -2.601 1.00 85.81 95 TRP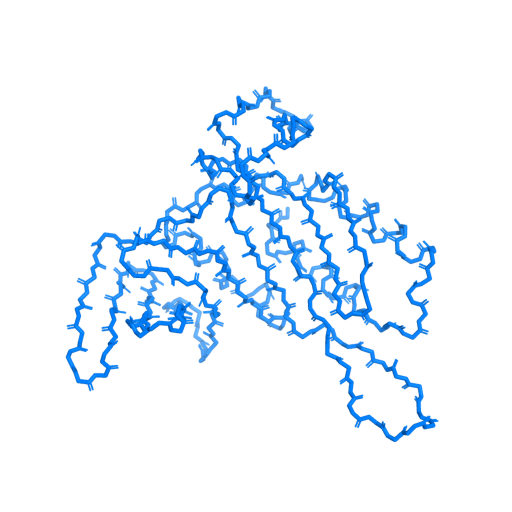 A CA 1
ATOM 779 C C . TRP A 1 95 ? 9.834 5.280 -3.294 1.00 85.81 95 TRP A C 1
ATOM 781 O O . TRP A 1 95 ? 10.985 5.444 -2.901 1.00 85.81 95 TRP A O 1
ATOM 791 N N . LEU A 1 96 ? 9.527 4.400 -4.250 1.00 85.38 96 LEU A N 1
ATOM 792 C CA . LEU A 1 96 ? 10.520 3.544 -4.900 1.00 85.38 96 LEU A CA 1
ATOM 793 C C . LEU A 1 96 ? 10.881 4.111 -6.268 1.00 85.38 96 LEU A C 1
ATOM 795 O O . LEU A 1 96 ? 10.014 4.255 -7.136 1.00 85.38 96 LEU A O 1
ATOM 799 N N . TYR A 1 97 ? 12.164 4.403 -6.464 1.00 82.44 97 TYR A N 1
ATOM 800 C CA . TYR A 1 97 ? 12.663 5.017 -7.686 1.00 82.44 97 TYR A CA 1
ATOM 801 C C . TYR A 1 97 ? 13.349 3.991 -8.574 1.00 82.44 97 TYR A C 1
ATOM 803 O O . TYR A 1 97 ? 14.154 3.181 -8.115 1.00 82.44 97 TYR A O 1
ATOM 811 N N . LYS A 1 98 ? 13.090 4.078 -9.878 1.00 79.62 98 LYS A N 1
ATOM 812 C CA . LYS A 1 98 ? 13.824 3.315 -10.879 1.00 79.62 98 LYS A CA 1
ATOM 813 C C . LYS A 1 98 ? 14.858 4.192 -11.552 1.00 79.62 98 LYS A C 1
ATOM 815 O O . LYS A 1 98 ? 14.540 5.236 -12.123 1.00 79.62 98 LYS A O 1
ATOM 820 N N . THR A 1 99 ? 16.091 3.712 -11.532 1.00 68.12 99 THR A N 1
ATOM 821 C CA . THR A 1 99 ? 17.200 4.290 -12.283 1.00 68.12 99 THR A CA 1
ATOM 822 C C . THR A 1 99 ? 17.198 3.732 -13.704 1.00 68.12 99 THR A C 1
ATOM 824 O O . THR A 1 99 ? 17.235 2.507 -13.878 1.00 68.12 99 THR A O 1
ATOM 827 N N . PRO A 1 100 ? 17.152 4.570 -14.749 1.00 64.62 100 PRO A N 1
ATOM 828 C CA . PRO A 1 100 ? 17.322 4.098 -16.111 1.00 64.62 100 PRO A CA 1
ATOM 829 C C . PRO A 1 100 ? 18.749 3.566 -16.287 1.00 64.62 100 PRO A C 1
ATOM 831 O O . PRO A 1 100 ? 19.722 4.196 -15.875 1.00 64.62 100 PRO A O 1
ATOM 834 N N . ARG A 1 101 ? 18.883 2.390 -16.910 1.00 60.66 101 ARG A N 1
ATOM 835 C CA . ARG A 1 101 ? 20.187 1.850 -17.319 1.00 60.66 101 ARG A CA 1
ATOM 836 C C . ARG A 1 101 ? 20.669 2.636 -18.537 1.00 60.66 101 ARG A C 1
ATOM 838 O O . ARG A 1 101 ? 20.361 2.257 -19.663 1.00 60.66 101 ARG A O 1
ATOM 845 N N . LEU A 1 102 ? 21.374 3.740 -18.314 1.00 61.34 102 LEU A N 1
ATOM 846 C CA . LEU A 1 102 ? 22.018 4.512 -19.377 1.00 61.34 102 LEU A CA 1
ATOM 847 C C . LEU A 1 102 ? 23.544 4.311 -19.345 1.00 61.34 102 LEU A C 1
ATOM 849 O O . LEU A 1 102 ? 24.093 3.999 -18.286 1.00 61.34 102 LEU A O 1
ATOM 853 N N . PRO A 1 103 ? 24.242 4.466 -20.488 1.00 56.91 103 PRO A N 1
ATOM 854 C CA . PRO A 1 103 ? 25.704 4.451 -20.537 1.00 56.91 103 PRO A CA 1
ATOM 855 C C . PRO A 1 103 ? 26.302 5.510 -19.597 1.00 56.91 103 PRO A C 1
ATOM 857 O O . PRO A 1 103 ? 25.692 6.559 -19.395 1.00 56.91 103 PRO A O 1
ATOM 860 N N . GLN A 1 104 ? 27.512 5.256 -19.082 1.00 56.06 104 GLN A N 1
ATOM 861 C CA . GLN A 1 104 ? 28.201 5.971 -17.984 1.00 56.06 104 GLN A CA 1
ATOM 862 C C . GLN A 1 104 ? 28.350 7.507 -18.110 1.00 56.06 104 GLN A C 1
ATOM 864 O O . GLN A 1 104 ? 28.820 8.138 -17.171 1.00 56.06 104 GLN A O 1
ATOM 869 N N . ASN A 1 105 ? 27.911 8.125 -19.210 1.00 58.31 105 ASN A N 1
ATOM 870 C CA . ASN A 1 105 ? 28.101 9.550 -19.503 1.00 58.31 105 ASN A CA 1
ATOM 871 C C . ASN A 1 105 ? 26.791 10.348 -19.634 1.00 58.31 105 ASN A C 1
ATOM 873 O O . ASN A 1 105 ? 26.818 11.501 -20.062 1.00 58.31 105 ASN A O 1
ATOM 877 N N . HIS A 1 106 ? 25.642 9.759 -19.291 1.00 60.53 106 HIS A N 1
ATOM 878 C CA . HIS A 1 106 ? 24.362 10.466 -19.301 1.00 60.53 106 HIS A CA 1
ATOM 879 C C . HIS A 1 106 ? 23.939 10.887 -17.899 1.00 60.53 106 HIS A C 1
ATOM 881 O O . HIS A 1 106 ? 24.122 10.168 -16.921 1.00 60.53 106 HIS A O 1
ATOM 887 N N . ILE A 1 107 ? 23.312 12.058 -17.831 1.00 58.97 107 ILE A N 1
ATOM 888 C CA . ILE A 1 107 ? 22.587 12.512 -16.652 1.00 58.97 107 ILE A CA 1
ATOM 889 C C . ILE A 1 107 ? 21.526 11.461 -16.303 1.00 58.97 107 ILE A C 1
ATOM 891 O O . ILE A 1 107 ? 20.630 11.182 -17.102 1.00 58.97 107 ILE A O 1
ATOM 895 N N . ILE A 1 108 ? 21.633 10.880 -15.110 1.00 59.97 108 ILE A N 1
ATOM 896 C CA . ILE A 1 108 ? 20.720 9.843 -14.641 1.00 59.97 108 ILE A CA 1
ATOM 897 C C . ILE A 1 108 ? 19.495 10.514 -14.016 1.00 59.97 108 ILE A C 1
ATOM 899 O O . ILE A 1 108 ? 19.565 11.149 -12.966 1.00 59.97 108 ILE A O 1
ATOM 903 N N . HIS A 1 109 ? 18.358 10.368 -14.684 1.00 63.94 109 HIS A N 1
ATOM 904 C CA . HIS A 1 109 ? 17.061 10.806 -14.188 1.00 63.94 109 HIS A CA 1
ATOM 905 C C . HIS A 1 109 ? 16.354 9.610 -13.563 1.00 63.94 109 HIS A C 1
ATOM 907 O O . HIS A 1 109 ? 16.011 8.671 -14.271 1.00 63.94 109 HIS A O 1
ATOM 913 N N . HIS A 1 110 ? 16.156 9.607 -12.248 1.00 65.81 110 HIS A N 1
ATOM 914 C CA . HIS A 1 110 ? 15.325 8.577 -11.636 1.00 65.81 110 HIS A CA 1
ATOM 915 C C . HIS A 1 110 ? 13.850 8.945 -11.809 1.00 65.81 110 HIS A C 1
ATOM 917 O O . HIS A 1 110 ? 13.499 10.121 -11.866 1.00 65.81 110 HIS A O 1
ATOM 923 N N . HIS A 1 111 ? 12.993 7.938 -11.917 1.00 74.94 111 HIS A N 1
ATOM 924 C CA . HIS A 1 111 ? 11.550 8.134 -12.006 1.00 74.94 111 HIS A CA 1
ATOM 925 C C . HIS A 1 111 ? 10.869 7.327 -10.905 1.00 74.94 111 HIS A C 1
ATOM 927 O O . HIS A 1 111 ? 11.297 6.209 -10.602 1.00 74.94 111 HIS A O 1
ATOM 933 N N . LEU A 1 112 ? 9.820 7.891 -10.302 1.00 79.50 112 LEU A N 1
ATOM 934 C CA . LEU A 1 112 ? 8.992 7.176 -9.335 1.00 79.50 112 LEU A CA 1
ATOM 935 C C . LEU A 1 112 ? 8.348 5.976 -10.034 1.00 79.50 112 LEU A C 1
ATOM 937 O O . LEU A 1 112 ? 7.547 6.133 -10.950 1.00 79.50 112 LEU A O 1
ATOM 941 N N . GLU A 1 113 ? 8.732 4.772 -9.621 1.00 84.00 113 GLU A N 1
ATOM 942 C CA . GLU A 1 113 ? 8.254 3.532 -10.229 1.00 84.00 113 GLU A CA 1
ATOM 943 C C . GLU A 1 113 ? 6.987 3.048 -9.534 1.00 84.00 113 GLU A C 1
ATOM 945 O O . GLU A 1 113 ? 6.018 2.653 -10.183 1.00 84.00 113 GLU A O 1
ATOM 950 N N . LYS A 1 114 ? 7.009 3.042 -8.197 1.00 87.88 114 LYS A N 1
ATOM 951 C CA . LYS A 1 114 ? 5.921 2.554 -7.349 1.00 87.88 114 LYS A CA 1
ATOM 952 C C . LYS A 1 114 ? 5.930 3.269 -6.007 1.00 87.88 114 LYS A C 1
ATOM 954 O O . LYS A 1 114 ? 6.984 3.655 -5.506 1.00 87.88 114 LYS A O 1
ATOM 959 N N . ILE A 1 115 ? 4.757 3.342 -5.394 1.00 89.00 115 ILE A N 1
ATOM 960 C CA . ILE A 1 115 ? 4.606 3.674 -3.979 1.00 89.00 115 ILE A CA 1
ATOM 961 C C . ILE A 1 115 ? 4.221 2.387 -3.259 1.00 89.00 115 ILE A C 1
ATOM 963 O O . ILE A 1 115 ? 3.253 1.724 -3.645 1.00 89.00 115 ILE A O 1
ATOM 967 N N . ALA A 1 116 ? 4.999 2.006 -2.247 1.00 88.81 116 ALA A N 1
ATOM 968 C CA . ALA A 1 116 ? 4.650 0.908 -1.358 1.00 88.81 116 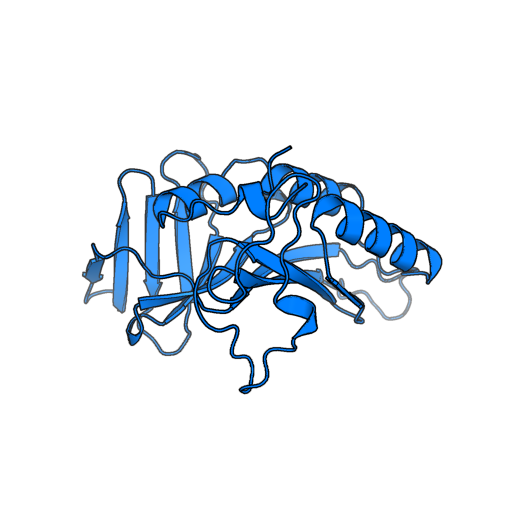ALA A CA 1
ATOM 969 C C . ALA A 1 116 ? 4.151 1.451 -0.021 1.00 88.81 116 ALA A C 1
ATOM 971 O O . ALA A 1 116 ? 4.741 2.366 0.542 1.00 88.81 116 ALA A O 1
ATOM 972 N N . ILE A 1 117 ? 3.079 0.859 0.487 1.00 89.06 117 ILE A N 1
ATOM 973 C CA . ILE A 1 117 ? 2.462 1.211 1.762 1.00 89.06 117 ILE A CA 1
ATOM 974 C C . ILE A 1 117 ? 2.580 -0.019 2.652 1.00 89.06 117 ILE A C 1
ATOM 976 O O . ILE A 1 117 ? 2.011 -1.065 2.337 1.00 89.06 117 ILE A O 1
ATOM 980 N N . GLU A 1 118 ? 3.384 0.073 3.705 1.00 87.56 118 GLU A N 1
ATOM 981 C CA . GLU A 1 118 ? 3.644 -1.012 4.652 1.00 87.56 118 GLU A CA 1
ATOM 982 C C . GLU A 1 118 ? 2.873 -0.777 5.951 1.00 87.56 118 GLU A C 1
ATOM 984 O O . GLU A 1 118 ? 2.978 0.297 6.539 1.00 87.56 118 GLU A O 1
ATOM 989 N N . PHE A 1 119 ? 2.121 -1.784 6.401 1.00 78.06 119 PHE A N 1
ATOM 990 C CA . PHE A 1 119 ? 1.229 -1.685 7.559 1.00 78.06 119 PHE A CA 1
ATOM 991 C C . PHE A 1 119 ? 1.801 -2.410 8.774 1.00 78.06 119 PHE A C 1
ATOM 993 O O . PHE A 1 119 ? 2.270 -3.549 8.679 1.00 78.06 119 PHE A O 1
ATOM 1000 N N . HIS A 1 120 ? 1.716 -1.752 9.929 1.00 72.31 120 HIS A N 1
ATOM 1001 C CA . HIS A 1 120 ? 2.272 -2.212 11.195 1.00 72.31 120 HIS A CA 1
ATOM 1002 C C . HIS A 1 120 ? 1.321 -1.895 12.367 1.00 72.31 120 HIS A C 1
ATOM 1004 O O . HIS A 1 120 ? 1.310 -0.759 12.832 1.00 72.31 120 HIS A O 1
ATOM 1010 N N . PRO A 1 121 ? 0.567 -2.872 12.909 1.00 69.69 121 PRO A N 1
ATOM 1011 C CA . PRO A 1 121 ? 0.438 -4.255 12.457 1.00 69.69 121 PRO A CA 1
ATOM 1012 C C . PRO A 1 121 ? -0.281 -4.365 11.104 1.00 69.69 121 PRO A C 1
ATOM 1014 O O . PRO A 1 121 ? -0.812 -3.408 10.548 1.00 69.69 121 PRO A O 1
ATOM 1017 N N . LYS A 1 122 ? -0.252 -5.576 10.562 1.00 78.44 122 LYS A N 1
ATOM 1018 C CA . LYS A 1 122 ? -0.737 -5.914 9.225 1.00 78.44 122 LYS A CA 1
ATOM 1019 C C . LYS A 1 122 ? -2.267 -5.900 9.147 1.00 78.44 122 LYS A C 1
ATOM 1021 O O . LYS A 1 122 ? -2.939 -6.179 10.135 1.00 78.44 122 LYS A O 1
ATOM 1026 N N . LEU A 1 123 ? -2.803 -5.678 7.949 1.00 79.75 123 LEU A N 1
ATOM 1027 C CA . LEU A 1 123 ? -4.245 -5.669 7.683 1.00 79.75 123 LEU A CA 1
ATOM 1028 C C . LEU A 1 123 ? -4.808 -7.098 7.588 1.00 79.75 123 LEU A C 1
ATOM 1030 O O . LEU A 1 123 ? -4.182 -7.931 6.936 1.00 79.75 123 LEU A O 1
ATOM 1034 N N . PRO A 1 124 ? -5.969 -7.418 8.177 1.00 80.31 124 PRO A N 1
ATOM 1035 C CA . PRO A 1 124 ? -6.579 -8.738 8.027 1.00 80.31 124 PRO A CA 1
ATOM 1036 C C . PRO A 1 124 ? -7.095 -8.970 6.596 1.00 80.31 124 PRO A C 1
ATOM 1038 O O . PRO A 1 124 ? -7.566 -8.049 5.930 1.00 80.31 124 PRO A O 1
ATOM 1041 N N . LEU A 1 125 ? -7.030 -10.215 6.117 1.00 77.38 125 LEU A N 1
ATOM 1042 C CA . LEU A 1 125 ? -7.711 -10.636 4.889 1.00 77.38 125 LEU A CA 1
ATOM 1043 C C . LEU A 1 125 ? -9.217 -10.828 5.141 1.00 77.38 125 LEU A C 1
ATOM 1045 O O . LEU A 1 125 ? -9.598 -11.255 6.237 1.00 77.38 125 LEU A O 1
ATOM 1049 N N . PRO A 1 126 ? -10.069 -10.612 4.120 1.00 73.25 126 PRO A N 1
ATOM 1050 C CA . PRO A 1 126 ? -11.483 -10.969 4.187 1.00 73.25 126 PRO A CA 1
ATOM 1051 C C . PRO A 1 126 ? -11.696 -12.442 4.568 1.00 73.25 126 PRO A C 1
ATOM 1053 O O . PRO A 1 126 ? -10.911 -13.322 4.209 1.00 73.25 126 PRO A O 1
ATOM 1056 N N . ILE A 1 127 ? -12.781 -12.722 5.294 1.00 66.81 127 ILE A N 1
ATOM 1057 C CA . ILE A 1 127 ? -13.060 -14.051 5.869 1.00 66.81 127 ILE A CA 1
ATOM 1058 C C . ILE A 1 127 ? -13.539 -15.050 4.798 1.00 66.81 127 ILE A C 1
ATOM 1060 O O . ILE A 1 127 ? -13.346 -16.259 4.941 1.00 66.81 127 ILE A O 1
ATOM 1064 N N . THR A 1 128 ? -14.125 -14.562 3.704 1.00 74.44 128 THR A N 1
ATOM 1065 C CA . THR A 1 128 ? -14.638 -15.367 2.591 1.00 74.44 128 THR A CA 1
ATOM 1066 C C . THR A 1 128 ? -13.536 -15.653 1.572 1.00 74.44 128 THR A C 1
ATOM 1068 O O . THR A 1 128 ? -13.096 -14.773 0.832 1.00 74.44 128 THR A O 1
ATOM 1071 N N . GLY A 1 129 ? -13.084 -16.908 1.511 1.00 73.12 129 GLY A N 1
ATOM 1072 C CA . GLY A 1 129 ? -12.065 -17.348 0.562 1.00 73.12 129 GLY A CA 1
ATOM 1073 C C . GLY A 1 129 ? -12.338 -18.745 0.017 1.00 73.12 129 GLY A C 1
ATOM 1074 O O . GLY A 1 129 ? -12.898 -19.595 0.705 1.00 73.12 129 GLY A O 1
ATOM 1075 N N . THR A 1 130 ? -11.921 -18.992 -1.221 1.00 81.75 130 THR A N 1
ATOM 1076 C CA . THR A 1 130 ? -11.941 -20.317 -1.853 1.00 81.75 130 THR A CA 1
ATOM 1077 C C . THR A 1 130 ? -10.536 -20.698 -2.292 1.00 81.75 130 THR A C 1
ATOM 1079 O O . THR A 1 130 ? -9.754 -19.849 -2.720 1.00 81.75 130 THR A O 1
ATOM 1082 N N . TRP A 1 131 ? -10.200 -21.977 -2.159 1.00 81.44 131 TRP A N 1
ATOM 1083 C CA . TRP A 1 131 ? -8.930 -22.523 -2.620 1.00 81.44 131 TRP A CA 1
ATOM 1084 C C . TRP A 1 131 ? -9.098 -23.138 -4.006 1.00 81.44 131 TRP A C 1
ATOM 1086 O O . TRP A 1 131 ? -10.005 -23.946 -4.214 1.00 81.44 131 TRP A O 1
ATOM 1096 N N . ASN A 1 132 ? -8.222 -22.782 -4.944 1.00 80.44 132 ASN A N 1
ATOM 1097 C CA . ASN A 1 132 ? -8.160 -23.427 -6.246 1.00 80.44 132 ASN A CA 1
ATOM 1098 C C . ASN A 1 132 ? -6.934 -24.338 -6.349 1.00 80.44 132 ASN A C 1
ATOM 1100 O O . ASN A 1 132 ? -5.798 -23.881 -6.457 1.00 80.44 132 ASN A O 1
ATOM 1104 N N . ASN A 1 133 ? -7.199 -25.644 -6.389 1.00 73.31 133 ASN A N 1
ATOM 1105 C CA . ASN A 1 133 ? -6.174 -26.678 -6.510 1.00 73.31 133 ASN A CA 1
ATOM 1106 C C . ASN A 1 133 ? -5.379 -26.607 -7.827 1.00 73.31 133 ASN A C 1
ATOM 1108 O O . ASN A 1 133 ? -4.253 -27.090 -7.865 1.00 73.31 133 ASN A O 1
ATOM 1112 N N . LEU A 1 134 ? -5.950 -26.051 -8.904 1.00 77.69 134 LEU A N 1
ATOM 1113 C CA . LEU A 1 134 ? -5.338 -26.096 -10.240 1.00 77.69 134 LEU A CA 1
ATOM 1114 C C . LEU A 1 134 ? -4.168 -25.122 -10.408 1.00 77.69 134 LEU A C 1
ATOM 1116 O O . LEU A 1 134 ? -3.212 -25.434 -11.108 1.00 77.69 134 LEU A O 1
ATOM 1120 N N . ASP A 1 135 ? -4.253 -23.945 -9.794 1.00 81.12 135 ASP A N 1
ATOM 1121 C CA . ASP A 1 135 ? -3.241 -22.887 -9.897 1.00 81.12 135 ASP A CA 1
ATOM 1122 C C . ASP A 1 135 ? -2.610 -22.528 -8.546 1.00 81.12 135 ASP A C 1
ATOM 1124 O O . ASP A 1 135 ? -1.768 -21.635 -8.480 1.00 81.12 135 ASP A O 1
ATOM 1128 N N . GLY A 1 136 ? -2.991 -23.228 -7.474 1.00 80.12 136 GLY A N 1
ATOM 1129 C CA . GLY A 1 136 ? -2.416 -23.040 -6.148 1.00 80.12 136 GLY A CA 1
ATOM 1130 C C . GLY A 1 136 ? -2.720 -21.666 -5.543 1.00 80.12 136 GLY A C 1
ATOM 1131 O O . GLY A 1 136 ? -1.884 -21.113 -4.819 1.00 80.12 136 GLY A O 1
ATOM 1132 N N . GLN A 1 137 ? -3.890 -21.092 -5.848 1.00 81.75 137 GLN A N 1
ATOM 1133 C CA . GLN A 1 137 ? -4.283 -19.760 -5.383 1.00 81.75 137 GLN A CA 1
ATOM 1134 C C . GLN A 1 137 ? -5.483 -19.789 -4.434 1.00 81.75 137 GLN A C 1
ATOM 1136 O O . GLN A 1 137 ? -6.487 -20.464 -4.672 1.00 81.75 137 GLN A O 1
ATOM 1141 N N . TYR A 1 138 ? -5.404 -18.977 -3.380 1.00 82.38 138 TYR A N 1
ATOM 1142 C CA . TYR A 1 138 ? -6.565 -18.561 -2.602 1.00 82.38 138 TYR A CA 1
ATOM 1143 C C . TYR A 1 138 ? -7.211 -17.358 -3.275 1.00 82.38 138 TYR A C 1
ATOM 1145 O O . TYR A 1 138 ? -6.537 -16.393 -3.630 1.00 82.38 138 TYR A O 1
ATOM 1153 N N . ARG A 1 139 ? -8.530 -17.393 -3.431 1.00 84.62 139 ARG A N 1
ATOM 1154 C CA . ARG A 1 139 ? -9.301 -16.266 -3.949 1.00 84.62 139 ARG A CA 1
ATOM 1155 C C . ARG A 1 139 ? -10.269 -15.798 -2.891 1.00 84.62 139 ARG A C 1
ATOM 1157 O O . ARG A 1 139 ? -11.135 -16.562 -2.469 1.00 84.62 139 ARG A O 1
ATOM 1164 N N . PHE A 1 140 ? -10.125 -14.546 -2.497 1.00 82.69 140 PHE A N 1
ATOM 1165 C CA . PHE A 1 140 ? -11.061 -13.850 -1.634 1.00 82.69 140 PHE A CA 1
ATOM 1166 C C . PHE A 1 140 ? -11.905 -12.935 -2.510 1.00 82.69 140 PHE A C 1
ATOM 1168 O O . PHE A 1 140 ? -11.402 -12.305 -3.442 1.00 82.69 140 PHE A O 1
ATOM 1175 N N . THR A 1 141 ? -13.207 -12.907 -2.268 1.00 75.75 141 THR A N 1
ATOM 1176 C CA . THR A 1 141 ? -14.140 -12.074 -3.032 1.00 75.75 141 THR A CA 1
ATOM 1177 C C . THR A 1 141 ? -14.997 -11.294 -2.053 1.00 75.75 141 THR A C 1
ATOM 1179 O O . THR A 1 141 ? -15.503 -11.862 -1.084 1.00 75.75 141 THR A O 1
ATOM 1182 N N . SER A 1 142 ? -15.121 -10.000 -2.321 1.00 72.12 142 SER A N 1
ATOM 1183 C CA . SER A 1 142 ? -16.066 -9.090 -1.688 1.00 72.12 142 SER A CA 1
ATOM 1184 C C . SER A 1 142 ? -17.092 -8.633 -2.729 1.00 72.12 142 SER A C 1
ATOM 1186 O O . SER A 1 142 ? -16.962 -8.925 -3.923 1.00 72.12 142 SER A O 1
ATOM 1188 N N . ASP A 1 143 ? -18.089 -7.870 -2.291 1.00 67.94 143 ASP A N 1
ATOM 1189 C CA . ASP A 1 143 ? -19.127 -7.322 -3.171 1.00 67.94 143 ASP A CA 1
ATOM 1190 C C . ASP A 1 143 ? -18.572 -6.368 -4.246 1.00 67.94 143 ASP A C 1
ATOM 1192 O O . ASP A 1 143 ? -19.220 -6.129 -5.264 1.00 67.94 143 ASP A O 1
ATOM 1196 N N . ILE A 1 144 ? -17.359 -5.840 -4.057 1.00 71.06 144 ILE A N 1
ATOM 1197 C CA . ILE A 1 144 ? -16.788 -4.766 -4.885 1.00 71.06 144 ILE A CA 1
ATOM 1198 C C . ILE A 1 144 ? -15.363 -5.044 -5.405 1.00 71.06 144 ILE A C 1
ATOM 1200 O O . ILE A 1 144 ? -14.854 -4.275 -6.228 1.00 71.06 144 ILE A O 1
ATOM 1204 N N . GLY A 1 145 ? -14.773 -6.206 -5.091 1.00 80.81 145 GLY A N 1
ATOM 1205 C CA . GLY A 1 145 ? -13.487 -6.611 -5.666 1.00 80.81 145 GLY A CA 1
ATOM 1206 C C . GLY A 1 145 ? -13.062 -8.059 -5.410 1.00 80.81 145 GLY A C 1
ATOM 1207 O O . GLY A 1 145 ? -13.742 -8.857 -4.759 1.00 80.81 145 GLY A O 1
ATOM 1208 N N . LYS A 1 146 ? -11.910 -8.415 -5.987 1.00 85.19 146 LYS A N 1
ATOM 1209 C CA . LYS A 1 146 ? -11.286 -9.744 -5.907 1.00 85.19 146 LYS A CA 1
ATOM 1210 C C . LYS A 1 146 ? -9.840 -9.634 -5.456 1.00 85.19 146 LYS A C 1
ATOM 1212 O O . LYS A 1 146 ? -9.050 -8.906 -6.056 1.00 85.19 146 LYS A O 1
ATOM 1217 N N . ILE A 1 147 ? -9.475 -10.427 -4.455 1.00 85.00 147 ILE A N 1
ATOM 1218 C CA . ILE A 1 147 ? -8.091 -10.622 -4.024 1.00 85.00 147 ILE A CA 1
ATOM 1219 C C . ILE A 1 147 ? -7.669 -12.034 -4.419 1.00 85.00 147 ILE A C 1
ATOM 1221 O O . ILE A 1 147 ? -8.218 -13.017 -3.924 1.00 85.00 147 ILE A O 1
ATOM 1225 N N . ASN A 1 148 ? -6.661 -12.130 -5.277 1.00 84.81 148 ASN A N 1
ATOM 1226 C CA . ASN A 1 148 ? -6.000 -13.385 -5.608 1.00 84.81 148 ASN A CA 1
ATOM 1227 C C . ASN A 1 148 ? -4.697 -13.474 -4.817 1.00 84.81 148 ASN A C 1
ATOM 1229 O O . ASN A 1 148 ? -3.888 -12.549 -4.831 1.00 84.81 148 ASN A O 1
ATOM 1233 N N . ALA A 1 149 ? -4.495 -14.584 -4.130 1.00 79.12 149 ALA A N 1
ATOM 1234 C CA . ALA A 1 149 ? -3.386 -14.818 -3.230 1.00 79.12 149 ALA A CA 1
ATOM 1235 C C . ALA A 1 149 ? -2.664 -16.101 -3.633 1.00 79.12 149 ALA A C 1
ATOM 1237 O O . ALA A 1 149 ? -3.267 -17.174 -3.642 1.00 79.12 149 ALA A O 1
ATOM 1238 N N . GLU A 1 150 ? -1.374 -16.011 -3.937 1.00 76.56 150 GLU A N 1
ATOM 1239 C CA . GLU A 1 150 ? -0.554 -17.201 -4.151 1.00 76.56 150 GLU A CA 1
ATOM 1240 C C . GLU A 1 150 ? -0.276 -17.866 -2.797 1.00 76.56 150 GLU A C 1
ATOM 1242 O O . GLU A 1 150 ? 0.106 -17.202 -1.830 1.00 76.56 150 GLU A O 1
ATOM 1247 N N . TYR A 1 151 ? -0.478 -19.181 -2.706 1.00 66.62 151 TYR A N 1
ATOM 1248 C CA . TYR A 1 151 ? -0.203 -19.933 -1.474 1.00 66.62 151 TYR A CA 1
ATOM 1249 C C . TYR A 1 151 ? 1.285 -20.208 -1.245 1.00 66.62 151 TYR A C 1
ATOM 1251 O O . TYR A 1 151 ? 1.707 -20.427 -0.111 1.00 66.62 151 TYR A O 1
ATOM 1259 N N . ILE A 1 152 ? 2.080 -20.188 -2.317 1.00 62.22 152 ILE A N 1
ATOM 1260 C CA . ILE A 1 152 ? 3.515 -20.476 -2.280 1.00 62.22 152 ILE A CA 1
ATOM 1261 C C . ILE A 1 152 ? 4.233 -19.409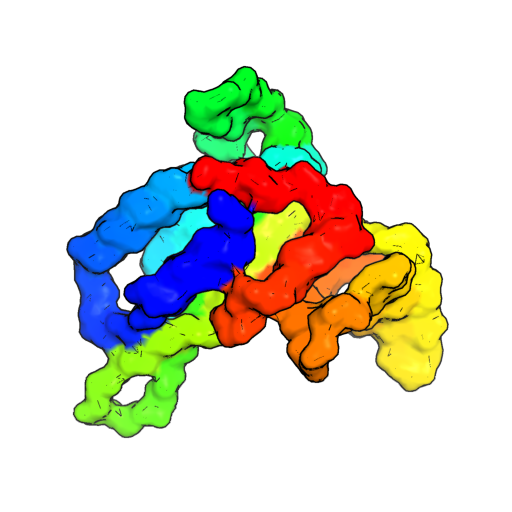 -1.427 1.00 62.22 152 ILE A C 1
ATOM 1263 O O . ILE A 1 152 ? 3.781 -18.270 -1.325 1.00 62.22 152 ILE A O 1
ATOM 1267 N N . GLU A 1 153 ? 5.374 -19.765 -0.825 1.00 55.69 153 GLU A N 1
ATOM 1268 C CA . GLU A 1 153 ? 6.244 -18.945 0.051 1.00 55.69 153 GLU A CA 1
ATOM 1269 C C . GLU A 1 153 ? 6.625 -17.542 -0.478 1.00 55.69 153 GLU A C 1
ATOM 1271 O O . GLU A 1 153 ? 7.275 -16.762 0.216 1.00 55.69 153 GLU A O 1
ATOM 1276 N N . THR A 1 154 ? 6.220 -17.181 -1.696 1.00 65.56 154 THR A N 1
ATOM 1277 C CA . THR A 1 154 ? 6.474 -15.885 -2.328 1.00 65.56 154 THR A CA 1
ATOM 1278 C C . THR A 1 154 ? 5.794 -14.716 -1.612 1.00 65.56 154 THR A C 1
ATOM 1280 O O . THR A 1 154 ? 6.213 -13.575 -1.818 1.00 65.56 154 THR A O 1
ATOM 1283 N N . HIS A 1 155 ? 4.779 -14.970 -0.772 1.00 76.38 155 HIS A N 1
ATOM 1284 C CA . HIS A 1 155 ? 3.993 -13.940 -0.079 1.00 76.38 155 HIS A CA 1
ATOM 1285 C C . HIS A 1 155 ? 3.364 -12.917 -1.040 1.00 76.38 155 HIS A C 1
ATOM 1287 O O . HIS A 1 155 ? 3.261 -11.736 -0.707 1.00 76.38 155 HIS A O 1
ATOM 1293 N N . ARG A 1 156 ? 2.969 -13.343 -2.247 1.00 84.69 156 ARG A N 1
ATOM 1294 C CA . ARG A 1 156 ? 2.434 -12.460 -3.295 1.00 84.69 156 ARG A CA 1
ATOM 1295 C C . ARG A 1 156 ? 0.922 -12.579 -3.422 1.00 84.69 156 ARG A C 1
ATOM 1297 O O . ARG A 1 156 ? 0.354 -13.665 -3.353 1.00 84.69 156 ARG A O 1
ATOM 1304 N N . GLY A 1 157 ? 0.278 -11.447 -3.658 1.00 89.06 157 GLY A N 1
ATOM 1305 C CA . GLY A 1 157 ? -1.123 -11.386 -4.037 1.00 89.06 157 GLY A CA 1
ATOM 1306 C C . GLY A 1 157 ? -1.405 -10.210 -4.957 1.00 89.06 157 GLY A C 1
ATOM 1307 O O . GLY A 1 157 ? -0.549 -9.354 -5.185 1.00 89.06 157 GLY A O 1
ATOM 1308 N N . TYR A 1 158 ? -2.623 -10.168 -5.472 1.00 90.94 158 TYR A N 1
ATOM 1309 C CA . TYR A 1 158 ? -3.110 -9.139 -6.373 1.00 90.94 158 TYR A CA 1
ATOM 1310 C C . TYR A 1 158 ? -4.544 -8.782 -6.017 1.00 90.94 158 TYR A C 1
ATOM 1312 O O . TYR A 1 158 ? -5.364 -9.673 -5.803 1.00 90.94 158 TYR A O 1
ATOM 1320 N N . TYR A 1 159 ? -4.849 -7.491 -6.009 1.00 91.06 159 TYR A N 1
ATOM 1321 C CA . TYR A 1 159 ? -6.216 -6.999 -5.902 1.00 91.06 159 TYR A CA 1
ATOM 1322 C C . TYR A 1 159 ? -6.688 -6.419 -7.232 1.00 91.06 159 TYR A C 1
ATOM 1324 O O . TYR A 1 159 ? -5.994 -5.591 -7.827 1.00 91.06 159 TYR A O 1
ATOM 1332 N N . TYR A 1 160 ? -7.883 -6.828 -7.650 1.00 89.19 160 TYR A N 1
ATOM 1333 C CA . TYR A 1 160 ? -8.602 -6.304 -8.803 1.00 89.19 160 TYR A CA 1
ATOM 1334 C C . TYR A 1 160 ? -9.930 -5.718 -8.325 1.00 89.19 160 TYR A C 1
ATOM 1336 O O . TYR A 1 160 ? -10.753 -6.433 -7.748 1.00 89.19 160 TYR A O 1
ATOM 1344 N N . SER A 1 161 ? -10.143 -4.429 -8.581 1.00 85.31 161 SER A N 1
ATOM 1345 C CA . SER A 1 161 ? -11.441 -3.796 -8.342 1.00 85.31 161 SER A CA 1
ATOM 1346 C C . SER A 1 161 ? -12.440 -4.233 -9.415 1.00 85.31 161 SER A C 1
ATOM 1348 O O . SER A 1 161 ? -12.080 -4.374 -10.584 1.00 85.31 161 SER A O 1
ATOM 1350 N N . HIS A 1 162 ? -13.699 -4.446 -9.031 1.00 79.62 162 HIS A N 1
ATOM 1351 C CA . HIS A 1 162 ? -14.783 -4.686 -9.989 1.00 79.62 162 HIS A CA 1
ATOM 1352 C C . HIS A 1 162 ? -15.386 -3.395 -10.547 1.00 79.62 162 HIS A C 1
ATOM 1354 O O . HIS A 1 162 ? -16.065 -3.430 -11.570 1.00 79.62 162 HIS A O 1
ATOM 1360 N N . THR A 1 163 ? -15.171 -2.269 -9.867 1.00 77.00 163 THR A N 1
ATOM 1361 C CA . THR A 1 163 ? -15.793 -0.980 -10.193 1.00 77.00 163 THR A CA 1
ATOM 1362 C C . THR A 1 163 ? -14.910 -0.119 -11.093 1.00 77.00 163 THR A C 1
ATOM 1364 O O . THR A 1 163 ? -15.411 0.778 -11.767 1.00 77.00 163 THR A O 1
ATOM 1367 N N . ILE A 1 164 ? -13.609 -0.417 -11.158 1.00 77.94 164 ILE A N 1
ATOM 1368 C CA . ILE A 1 164 ? -12.640 0.301 -11.989 1.00 77.94 164 ILE A CA 1
ATOM 1369 C C . ILE A 1 164 ? -12.244 -0.600 -13.147 1.00 77.94 164 ILE A C 1
ATOM 1371 O O . ILE A 1 164 ? -11.490 -1.561 -12.995 1.00 77.94 164 ILE A O 1
ATOM 1375 N N . ASN A 1 165 ? -12.781 -0.293 -14.323 1.00 67.44 165 ASN A N 1
ATOM 1376 C CA . ASN A 1 165 ? -12.577 -1.107 -15.508 1.00 67.44 165 ASN A CA 1
ATOM 1377 C C . ASN A 1 165 ? -11.216 -0.786 -16.141 1.00 67.44 165 ASN A C 1
ATOM 1379 O O . ASN A 1 165 ? -11.087 0.161 -16.909 1.00 67.44 165 ASN A O 1
ATOM 1383 N N . ASN A 1 166 ? -10.195 -1.550 -15.760 1.00 58.31 166 ASN A N 1
ATOM 1384 C CA . ASN A 1 166 ? -8.910 -1.686 -16.441 1.00 58.31 166 ASN A CA 1
ATOM 1385 C C . ASN A 1 166 ? -8.220 -2.943 -15.888 1.00 58.31 166 ASN A C 1
ATOM 1387 O O . ASN A 1 166 ? -8.444 -3.319 -14.743 1.00 58.31 166 ASN A O 1
ATOM 1391 N N . GLN A 1 167 ? -7.321 -3.574 -16.649 1.00 68.44 167 GLN A N 1
ATOM 1392 C CA . GLN A 1 167 ? -6.468 -4.690 -16.178 1.00 68.44 167 GLN A CA 1
ATOM 1393 C C . GLN A 1 167 ? -5.480 -4.285 -15.050 1.00 68.44 167 GLN A C 1
ATOM 1395 O O . GLN A 1 167 ? -4.521 -4.997 -14.747 1.00 68.44 167 GLN A O 1
ATOM 1400 N N . SER A 1 168 ? -5.692 -3.117 -14.448 1.00 83.25 168 SER A N 1
ATOM 1401 C CA . SER A 1 168 ? -4.911 -2.528 -13.375 1.00 83.25 168 SER A CA 1
ATOM 1402 C C . SER A 1 168 ? -5.167 -3.250 -12.059 1.00 83.25 168 SER A C 1
ATOM 1404 O O . SER A 1 168 ? -6.291 -3.629 -11.739 1.00 83.25 168 SER A O 1
ATOM 1406 N N . ARG A 1 169 ? -4.105 -3.422 -11.276 1.00 90.19 169 ARG A N 1
ATOM 1407 C CA . ARG A 1 169 ? -4.148 -4.141 -10.004 1.00 90.19 169 ARG A CA 1
ATOM 1408 C C . ARG A 1 169 ? -3.237 -3.494 -8.981 1.00 90.19 169 ARG A C 1
ATOM 1410 O O . ARG A 1 169 ? -2.249 -2.855 -9.346 1.00 90.19 169 ARG A O 1
ATOM 1417 N N . ILE A 1 170 ? -3.540 -3.731 -7.712 1.00 91.62 170 ILE A N 1
ATOM 1418 C CA . ILE A 1 170 ? -2.607 -3.469 -6.616 1.00 91.62 170 ILE A CA 1
ATOM 1419 C C . ILE A 1 170 ? -1.804 -4.745 -6.371 1.00 91.62 170 ILE A C 1
ATOM 1421 O O . ILE A 1 170 ? -2.381 -5.825 -6.227 1.00 91.62 170 ILE A O 1
ATOM 1425 N N . ASP A 1 171 ? -0.478 -4.621 -6.331 1.00 93.25 171 ASP A N 1
ATOM 1426 C CA . ASP A 1 171 ? 0.393 -5.726 -5.938 1.00 93.25 171 ASP A CA 1
ATOM 1427 C C . ASP A 1 171 ? 0.387 -5.819 -4.403 1.00 93.25 171 ASP A C 1
ATOM 1429 O O . ASP A 1 171 ? 0.628 -4.829 -3.713 1.00 93.25 171 ASP A O 1
ATOM 1433 N N . LEU A 1 172 ? 0.144 -7.006 -3.858 1.00 91.31 172 LEU A N 1
ATOM 1434 C CA . LEU A 1 172 ? 0.028 -7.243 -2.422 1.00 91.31 172 LEU A CA 1
ATOM 1435 C C . LEU A 1 172 ? 1.191 -8.104 -1.919 1.00 91.31 172 LEU A C 1
ATOM 1437 O O . LEU A 1 172 ? 1.596 -9.074 -2.564 1.00 91.31 172 LEU A O 1
ATOM 1441 N N . SER A 1 173 ? 1.685 -7.773 -0.730 1.00 90.25 173 SER A N 1
ATOM 1442 C CA . SER A 1 173 ? 2.504 -8.652 0.101 1.00 90.25 173 SER A CA 1
ATOM 1443 C C . SER A 1 173 ? 1.616 -9.244 1.187 1.00 90.25 173 SER A C 1
ATOM 1445 O O . SER A 1 173 ? 1.086 -8.498 2.010 1.00 90.25 173 SER A O 1
ATOM 1447 N N . ILE A 1 174 ? 1.425 -10.561 1.199 1.00 86.31 174 ILE A N 1
ATOM 1448 C CA . ILE A 1 174 ? 0.414 -11.221 2.038 1.00 86.31 174 ILE A CA 1
ATOM 1449 C C . ILE A 1 174 ? 0.941 -12.488 2.718 1.00 86.31 174 ILE A C 1
ATOM 1451 O O . ILE A 1 174 ? 1.823 -13.185 2.218 1.00 86.31 174 ILE A O 1
ATOM 1455 N N . SER A 1 175 ? 0.371 -12.834 3.867 1.00 83.50 175 SER A N 1
ATOM 1456 C CA . SER A 1 175 ? 0.504 -14.145 4.490 1.00 83.50 175 SER A CA 1
ATOM 1457 C C . SER A 1 175 ? -0.849 -14.836 4.489 1.00 83.50 175 SER A C 1
ATOM 1459 O O . SER A 1 175 ? -1.721 -14.496 5.281 1.00 83.50 175 SER A O 1
ATOM 1461 N N . VAL A 1 176 ? -1.004 -15.852 3.642 1.00 75.38 176 VAL A N 1
ATOM 1462 C CA . VAL A 1 176 ? -2.240 -16.646 3.590 1.00 75.38 176 VAL A CA 1
ATOM 1463 C C . VAL A 1 176 ? -2.489 -17.367 4.919 1.00 75.38 176 VAL A C 1
ATOM 1465 O O . VAL A 1 176 ? -3.577 -17.261 5.476 1.00 75.38 176 VAL A O 1
ATOM 1468 N N . ASN A 1 177 ? -1.463 -18.014 5.488 1.00 76.12 177 ASN A N 1
ATOM 1469 C CA . ASN A 1 177 ? -1.587 -18.759 6.751 1.00 76.12 177 ASN A CA 1
ATOM 1470 C C . ASN A 1 177 ? -2.000 -17.874 7.935 1.00 76.12 177 ASN A C 1
ATOM 1472 O O . ASN A 1 177 ? -2.802 -18.290 8.764 1.00 76.12 177 ASN A O 1
ATOM 1476 N N . ARG A 1 178 ? -1.462 -16.649 8.014 1.00 75.62 178 ARG A N 1
ATOM 1477 C CA . ARG A 1 178 ? -1.819 -15.677 9.063 1.00 75.62 178 ARG A CA 1
ATOM 1478 C C . ARG A 1 178 ? -3.011 -14.799 8.691 1.00 75.62 178 ARG A C 1
ATOM 1480 O O . ARG A 1 178 ? -3.440 -13.997 9.509 1.00 75.62 178 ARG A O 1
ATOM 1487 N N . ARG A 1 179 ? -3.528 -14.962 7.471 1.00 80.19 179 ARG A N 1
ATOM 1488 C CA . ARG A 1 179 ? -4.607 -14.172 6.879 1.00 80.19 179 ARG A CA 1
ATOM 1489 C C . ARG A 1 179 ? -4.357 -12.668 6.981 1.00 80.19 179 ARG A C 1
ATOM 1491 O O . ARG A 1 179 ? -5.236 -11.927 7.400 1.00 80.19 179 ARG A O 1
ATOM 1498 N N . ASP A 1 180 ? -3.151 -12.234 6.620 1.00 84.19 180 ASP A N 1
ATOM 1499 C CA . ASP A 1 180 ? -2.732 -10.837 6.749 1.00 84.19 180 ASP A CA 1
ATOM 1500 C C . ASP A 1 180 ? -2.129 -10.252 5.458 1.00 84.19 180 ASP A C 1
ATOM 1502 O O . ASP A 1 180 ? -1.477 -10.954 4.687 1.00 84.19 180 ASP A O 1
ATOM 1506 N N . ILE A 1 181 ? -2.337 -8.957 5.220 1.00 86.44 181 ILE A N 1
ATOM 1507 C CA . ILE A 1 181 ? -1.706 -8.135 4.183 1.00 86.44 181 ILE A CA 1
ATOM 1508 C C . ILE A 1 181 ? -0.663 -7.253 4.869 1.00 86.44 181 ILE A C 1
ATOM 1510 O O . ILE A 1 181 ? -0.977 -6.416 5.714 1.00 86.44 181 ILE A O 1
ATOM 1514 N N . ARG A 1 182 ? 0.603 -7.451 4.506 1.00 86.62 182 ARG A N 1
ATOM 1515 C CA . ARG A 1 182 ? 1.763 -6.752 5.078 1.00 86.62 182 ARG A CA 1
ATOM 1516 C C . ARG A 1 182 ? 1.997 -5.402 4.426 1.00 86.62 182 ARG A C 1
ATOM 1518 O O . ARG A 1 182 ? 2.337 -4.433 5.093 1.00 86.62 182 ARG A O 1
ATOM 1525 N N . SER A 1 183 ? 1.873 -5.366 3.109 1.00 89.00 183 SER A N 1
ATOM 1526 C CA . SER A 1 183 ? 2.045 -4.148 2.338 1.00 89.00 183 SER A CA 1
ATOM 1527 C C . SER A 1 183 ? 1.316 -4.235 1.013 1.00 89.00 183 SER A C 1
ATOM 1529 O O . SER A 1 183 ? 1.036 -5.323 0.506 1.00 89.00 183 SER A O 1
ATOM 1531 N N . ILE A 1 184 ? 1.040 -3.071 0.447 1.00 91.88 184 ILE A N 1
ATOM 1532 C CA . ILE A 1 184 ? 0.522 -2.922 -0.906 1.00 91.88 184 ILE A CA 1
ATOM 1533 C C . ILE A 1 184 ? 1.481 -2.081 -1.735 1.00 91.88 184 ILE A C 1
ATOM 1535 O O . ILE A 1 184 ? 2.216 -1.255 -1.197 1.00 91.88 184 ILE A O 1
ATOM 1539 N N . ARG A 1 185 ? 1.492 -2.287 -3.050 1.00 93.56 185 ARG A N 1
ATOM 1540 C CA . ARG A 1 185 ? 2.238 -1.461 -3.997 1.00 93.56 185 ARG A CA 1
ATOM 1541 C C . ARG A 1 185 ? 1.309 -1.028 -5.112 1.00 93.56 185 ARG A C 1
ATOM 1543 O O . ARG A 1 185 ? 0.701 -1.864 -5.784 1.00 93.56 185 ARG A O 1
ATOM 1550 N N . ILE A 1 186 ? 1.246 0.277 -5.317 1.00 92.19 186 ILE A N 1
ATOM 1551 C CA . ILE A 1 186 ? 0.468 0.906 -6.375 1.00 92.19 186 ILE A CA 1
ATOM 1552 C C . ILE A 1 186 ? 1.408 1.711 -7.264 1.00 92.19 186 ILE A C 1
ATOM 1554 O O . ILE A 1 186 ? 2.388 2.300 -6.798 1.00 92.19 186 ILE A O 1
ATOM 1558 N N . LYS A 1 187 ? 1.146 1.680 -8.569 1.00 90.44 187 LYS A N 1
ATOM 1559 C CA . LYS A 1 187 ? 1.901 2.495 -9.513 1.00 90.44 187 LYS A CA 1
ATOM 1560 C C . LYS A 1 187 ? 1.331 3.919 -9.549 1.00 90.44 187 LYS A C 1
ATOM 1562 O O . LYS A 1 187 ? 0.109 4.049 -9.437 1.00 90.44 187 LYS A O 1
ATOM 1567 N N . PRO A 1 188 ? 2.160 4.963 -9.719 1.00 88.06 188 PRO A N 1
ATOM 1568 C CA . PRO A 1 188 ? 1.699 6.351 -9.715 1.00 88.06 188 PRO A CA 1
ATOM 1569 C C . PRO A 1 188 ? 0.557 6.637 -10.695 1.00 88.06 188 PRO A C 1
ATOM 1571 O O . PRO A 1 188 ? -0.380 7.348 -10.349 1.00 88.06 188 PRO A O 1
ATOM 1574 N N . GLU A 1 189 ? 0.574 6.027 -11.883 1.00 88.50 189 GLU A N 1
ATOM 1575 C CA . GLU A 1 189 ? -0.459 6.206 -12.909 1.00 88.50 189 GLU A CA 1
ATOM 1576 C C . GLU A 1 189 ? -1.842 5.667 -12.510 1.00 88.50 189 GLU A C 1
ATOM 1578 O O . GLU A 1 189 ? -2.835 5.977 -13.163 1.00 88.50 189 GLU A O 1
ATOM 1583 N N . LEU A 1 190 ? -1.917 4.853 -11.453 1.00 90.06 190 LEU A N 1
ATOM 1584 C CA . LEU A 1 190 ? -3.170 4.323 -10.918 1.00 90.06 190 LEU A CA 1
ATOM 1585 C C . LEU A 1 190 ? -3.733 5.183 -9.782 1.00 90.06 190 LEU A C 1
ATOM 1587 O O . LEU A 1 190 ? -4.856 4.936 -9.344 1.00 90.06 190 LEU A O 1
ATOM 1591 N N . LEU A 1 191 ? -2.990 6.178 -9.294 1.00 89.81 191 LEU A N 1
ATOM 1592 C CA . LEU A 1 191 ? -3.494 7.093 -8.277 1.00 89.81 191 LEU A CA 1
ATOM 1593 C C . LEU A 1 191 ? -4.557 8.024 -8.865 1.00 89.81 191 LEU A C 1
ATOM 1595 O O . LEU A 1 191 ? -4.427 8.517 -9.985 1.00 89.81 191 LEU A O 1
ATOM 1599 N N . GLY A 1 192 ? -5.609 8.275 -8.089 1.00 87.94 192 GLY A N 1
ATOM 1600 C CA . GLY A 1 192 ? -6.758 9.085 -8.500 1.00 87.94 192 GLY A CA 1
ATOM 1601 C C . GLY A 1 192 ? -7.768 8.319 -9.354 1.00 87.94 192 GLY A C 1
ATOM 1602 O O . GLY A 1 192 ? -8.786 8.881 -9.741 1.00 87.94 192 GLY A O 1
ATOM 1603 N N . THR A 1 193 ? -7.519 7.033 -9.625 1.00 89.81 193 THR A N 1
ATOM 1604 C CA . THR A 1 193 ? -8.508 6.151 -10.263 1.00 89.81 193 THR A CA 1
ATOM 1605 C C . THR A 1 193 ? -9.545 5.636 -9.267 1.00 89.81 193 THR A C 1
ATOM 1607 O O . THR A 1 193 ? -10.574 5.104 -9.677 1.00 89.81 193 THR A O 1
ATOM 1610 N N . GLY A 1 194 ? -9.277 5.773 -7.964 1.00 88.94 194 GLY A N 1
ATOM 1611 C CA . GLY A 1 194 ? -10.085 5.209 -6.891 1.00 88.94 194 GLY A CA 1
ATOM 1612 C C . GLY A 1 194 ? -9.696 3.771 -6.545 1.00 88.94 194 GLY A C 1
ATOM 1613 O O . GLY A 1 194 ? -10.348 3.164 -5.698 1.00 88.94 194 GLY A O 1
ATOM 1614 N N . LEU A 1 195 ? -8.669 3.195 -7.187 1.00 89.75 195 LEU A N 1
ATOM 1615 C CA . LEU A 1 195 ? -8.290 1.787 -7.010 1.00 89.75 195 LEU A CA 1
ATOM 1616 C C . LEU A 1 195 ? -7.803 1.512 -5.592 1.00 89.75 195 LEU A C 1
ATOM 1618 O O . LEU A 1 195 ? -8.163 0.494 -5.000 1.00 89.75 195 LEU A O 1
ATOM 1622 N N . LEU A 1 196 ? -7.017 2.438 -5.043 1.00 89.44 196 LEU A N 1
ATOM 1623 C CA . LEU A 1 196 ? -6.537 2.361 -3.670 1.00 89.44 196 LEU A CA 1
ATOM 1624 C C . LEU A 1 196 ? -7.699 2.506 -2.685 1.00 89.44 196 LEU A C 1
ATOM 1626 O O . LEU A 1 196 ? -7.836 1.709 -1.761 1.00 89.44 196 LEU A O 1
ATOM 1630 N N . THR A 1 197 ? -8.569 3.483 -2.932 1.00 87.25 197 THR A N 1
ATOM 1631 C CA . THR A 1 197 ? -9.778 3.713 -2.135 1.00 87.25 197 THR A CA 1
ATOM 1632 C C . THR A 1 197 ? -10.702 2.490 -2.133 1.00 87.25 197 THR A C 1
ATOM 1634 O O . THR A 1 197 ? -11.187 2.096 -1.075 1.00 87.25 197 THR A O 1
ATOM 1637 N N . SER A 1 198 ? -10.923 1.864 -3.294 1.00 87.12 198 SER A N 1
ATOM 1638 C CA . SER A 1 198 ? -11.712 0.633 -3.427 1.00 87.12 198 SER A CA 1
ATOM 1639 C C . SER A 1 198 ? -11.090 -0.484 -2.595 1.00 87.12 198 SER A C 1
ATOM 1641 O O . SER A 1 198 ? -11.761 -1.041 -1.741 1.00 87.12 198 SER A O 1
ATOM 1643 N N . PHE A 1 199 ? -9.786 -0.736 -2.742 1.00 89.00 199 PHE A N 1
ATOM 1644 C CA . PHE A 1 199 ? -9.097 -1.771 -1.971 1.00 89.00 199 PHE A CA 1
ATOM 1645 C C . PHE A 1 199 ? -9.319 -1.649 -0.458 1.00 89.00 199 PHE A C 1
ATOM 1647 O O . PHE A 1 199 ? -9.658 -2.641 0.184 1.00 89.00 199 PHE A O 1
ATOM 1654 N N . PHE A 1 200 ? -9.154 -0.452 0.114 1.00 85.19 200 PHE A N 1
ATOM 1655 C CA . PHE A 1 200 ? -9.331 -0.257 1.555 1.00 85.19 200 PHE A CA 1
ATOM 1656 C C . PHE A 1 200 ? -10.780 -0.457 2.011 1.00 85.19 200 PHE A C 1
ATOM 1658 O O . PHE A 1 200 ? -11.001 -1.045 3.070 1.00 85.19 200 PHE A O 1
ATOM 1665 N N . LYS A 1 201 ? -11.763 -0.045 1.200 1.00 82.88 201 LYS A N 1
ATOM 1666 C CA . LYS A 1 201 ? -13.183 -0.323 1.466 1.00 82.88 201 LYS A CA 1
ATOM 1667 C C . LYS A 1 201 ? -13.473 -1.822 1.458 1.00 82.88 201 LYS A C 1
ATOM 1669 O O . LYS A 1 201 ? -14.142 -2.314 2.360 1.00 82.88 201 LYS A O 1
ATOM 1674 N N . ASP A 1 202 ? -12.929 -2.554 0.491 1.00 81.81 202 ASP A N 1
ATOM 1675 C CA . ASP A 1 202 ? -13.169 -3.991 0.324 1.00 81.81 202 ASP A CA 1
ATOM 1676 C C . ASP A 1 202 ? -12.652 -4.833 1.495 1.00 81.81 202 ASP A C 1
ATOM 1678 O O . ASP A 1 202 ? -13.220 -5.881 1.799 1.00 81.81 202 ASP A O 1
ATOM 1682 N N . ILE A 1 203 ? -11.570 -4.393 2.141 1.00 80.00 203 ILE A N 1
ATOM 1683 C CA . ILE A 1 203 ? -11.019 -5.049 3.334 1.00 80.00 203 ILE A CA 1
ATOM 1684 C C . ILE A 1 203 ? -11.609 -4.498 4.643 1.00 80.00 203 ILE A C 1
ATOM 1686 O O . ILE A 1 203 ? -11.173 -4.906 5.718 1.00 80.00 203 ILE A O 1
ATOM 1690 N N . GLY A 1 204 ? -12.576 -3.575 4.565 1.00 78.06 204 GLY A N 1
ATOM 1691 C CA . GLY A 1 204 ? -13.246 -2.981 5.724 1.00 78.06 204 GLY A CA 1
ATOM 1692 C C . GLY A 1 204 ? -12.371 -2.028 6.543 1.00 78.06 204 GLY A C 1
ATOM 1693 O O . GLY A 1 204 ? -12.594 -1.876 7.741 1.00 78.06 204 GLY A O 1
ATOM 1694 N N . TYR A 1 205 ? -11.350 -1.412 5.938 1.00 78.75 205 TYR A N 1
ATOM 1695 C CA . TYR A 1 205 ? -10.502 -0.444 6.631 1.00 78.75 205 TYR A CA 1
ATOM 1696 C C . TYR A 1 205 ? -11.077 0.977 6.524 1.00 78.75 205 TYR A C 1
ATOM 1698 O O . TYR A 1 205 ? -11.042 1.600 5.464 1.00 78.75 205 TYR A O 1
ATOM 1706 N N . GLU A 1 206 ? -11.550 1.509 7.652 1.00 72.06 206 GLU A N 1
ATOM 1707 C CA . GLU A 1 206 ? -12.205 2.825 7.770 1.00 72.06 206 GLU A CA 1
ATOM 1708 C C . GLU A 1 206 ? -11.285 3.921 8.357 1.00 72.06 206 GLU A C 1
ATOM 1710 O O . GLU A 1 206 ? -11.743 4.823 9.054 1.00 72.06 206 GLU A O 1
ATOM 1715 N N . GLY A 1 207 ? -9.964 3.828 8.149 1.00 70.25 207 GLY A N 1
ATOM 1716 C CA . GLY A 1 207 ? -8.987 4.783 8.705 1.00 70.25 207 GLY A CA 1
ATOM 1717 C C . GLY A 1 207 ? -8.190 5.583 7.674 1.00 70.25 207 GLY A C 1
ATOM 1718 O O . GLY A 1 207 ? -7.277 6.313 8.050 1.00 70.25 207 GLY A O 1
ATOM 1719 N N . LEU A 1 208 ? -8.486 5.427 6.381 1.00 73.50 208 LEU A N 1
ATOM 1720 C CA . LEU A 1 208 ? -7.685 6.016 5.304 1.00 73.50 208 LEU A CA 1
ATOM 1721 C C . LEU A 1 208 ? -7.747 7.551 5.292 1.00 73.50 208 LEU A C 1
ATOM 1723 O O . LEU A 1 208 ? -6.753 8.218 5.027 1.00 73.50 208 LEU A O 1
ATOM 1727 N N . ASP A 1 209 ? -8.919 8.095 5.594 1.00 74.31 209 ASP A N 1
ATOM 1728 C CA . ASP A 1 209 ? -9.178 9.521 5.786 1.00 74.31 209 ASP A CA 1
ATOM 1729 C C . ASP A 1 209 ? -8.383 10.104 6.958 1.00 74.31 209 ASP A C 1
ATOM 1731 O O . ASP A 1 209 ? -7.957 11.247 6.893 1.00 74.31 209 ASP A O 1
ATOM 1735 N N . LYS A 1 210 ? -8.099 9.300 7.984 1.00 72.38 210 LYS A N 1
ATOM 1736 C CA . LYS A 1 210 ? -7.315 9.717 9.153 1.00 72.38 210 LYS A CA 1
ATOM 1737 C C . LYS A 1 210 ? -5.804 9.749 8.895 1.00 72.38 210 LYS A C 1
ATOM 1739 O O . LYS A 1 210 ? -5.059 10.211 9.760 1.00 72.38 210 LYS A O 1
ATOM 1744 N N . LEU A 1 211 ? -5.346 9.238 7.745 1.00 71.75 211 LEU A N 1
ATOM 1745 C CA . LEU A 1 211 ? -3.941 9.307 7.313 1.00 71.75 211 LEU A CA 1
ATOM 1746 C C . LEU A 1 211 ? -3.575 10.653 6.684 1.00 71.75 211 LEU A C 1
ATOM 1748 O O . LEU A 1 211 ? -2.409 10.862 6.344 1.00 71.75 211 LEU A O 1
ATOM 1752 N N . VAL A 1 212 ? -4.559 11.525 6.478 1.00 73.44 212 VAL A N 1
ATOM 1753 C CA . VAL A 1 212 ? -4.381 12.861 5.920 1.00 73.44 212 VAL A CA 1
ATOM 1754 C C . VAL A 1 212 ? -5.039 13.898 6.814 1.00 73.44 212 VAL A C 1
ATOM 1756 O O . VAL A 1 212 ? -6.031 13.595 7.473 1.00 73.44 212 VAL A O 1
ATOM 1759 N N . ASP A 1 213 ? -4.463 15.097 6.836 1.00 64.69 213 ASP A N 1
ATOM 1760 C CA . ASP A 1 213 ? -5.072 16.290 7.442 1.00 64.69 213 ASP A CA 1
ATOM 1761 C C . ASP A 1 213 ? -5.907 17.077 6.416 1.00 64.69 213 ASP A C 1
ATOM 1763 O O . ASP A 1 213 ? -5.483 17.184 5.236 1.00 64.69 213 ASP A O 1
#

Foldseek 3Di:
DFLLVLLLVCQVVCQPQVLDCDPVVVVVSVVSCCAWQVFPDWADDPFKIKTKGKFFQLFDFQDPPPDDDVSSQWDDDVPDDTDGSRRIWIKMKIQGWDWDPDPPPDRITIGRFKIKIFIRVFAAADPDWDADPPQQWIWDDFPFWIKIAHQPPPQWIWIDTPVQPDPAIWIFRHHPVVRTTGMIMHGSVCRPSCRVVSVCVRSVNPGRRVSTD

pLDDT: mean 74.7, std 13.04, range [38.25, 93.56]

Radius of gyration: 17.97 Å; chains: 1; bounding box: 47×49×43 Å

Secondary structure (DSSP, 8-state):
--HHHHHHHHHHHT---TT---HHHHHHHHHHHHHHH--SEEEE-SSEEEEEEEEET--S---SSS---GGGS-B--TTSPPBPTTTEEEEEEEEEEEPP---TTS----EEEEEEEEEEEEEEPPS-EEEETTTTEEEEE-SSEEEEEE-STT-EEEEEESSS-SS--EEEEEETTTTEEEEEEE-GGGTTTTHHHHHHHHTT---SGGG--

Organism: NCBI:txid1801733

Sequence (213 aa):
MTFEEILKKVADQYQFTLKHNTPLEQQEIQQFLIQQFQAKRISFHEYSSESYIIAPGLSKHANRGNVLDPRFLTYTAQHHQPLSAEENGLCILHWLYKTPRLPQNHIIHHHLEKIAIEFHPKLPLPITGTWNNLDGQYRFTSDIGKINAEYIETHRGYYYSHTINNQSRIDLSISVNRRDIRSIRIKPELLGTGLLTSFFKDIGYEGLDKLVD